Protein AF-0000000077397034 (afdb_homodimer)

Sequence (370 aa):
MWKNQYSPIRESGDSQESKETPSSSPPSETNDSSSGESTEKGKAMGYSAQQWTVFLVISVATLSAAFSICLFPPFYPKIAEDKGATASIYGFIIGTNCLTSFLITPFIGNHLNLIGVRFAFVSGMLISGVCCALSGFLEFFPPGASFIGVSIAIRVVHAIGNSACVVSTFTYSAVEFPDSVARIFMWKNQYSPIRESGDSQESKETPSSSPPSETNDSSSGESTEKGKAMGYSAQQWTVFLVISVATLSAAFSICLFPPFYPKIAEDKGATASIYGFIIGTNCLTSFLITPFIGNHLNLIGVRFAFVSGMLISGVCCALSGFLEFFPPGASFIGVSIAIRVVHAIGNSACVVSTFTYSAVEFPDSVARIF

Foldseek 3Di:
DDDDDDDDPDDDDDPPPPVPPPPPVPPPPPCCVVVVVVCVVVVPPPQDPVSVVLVVVLVVLVVLLVCLLPVQPPPPVVLLVVLPHDPVLVVVLNCLLVVLLVPQLVVCLVCVVVCDLVNLQVQLSVQSVVLSVVSVCLSVDHHDDVSSVVSSVSSNSNSNSSSSNNSSSVVSVCVVPVVVVVVVD/DDDDDDDDDDDDDDDPCPPPPPPCPPPPPPCCVVVVPVPPVVVPPPQDPVSVVLVVVLVVLVVLLVCLLPVQPPCPVVLLVVLPHDPVLVVVLNCLLVVLLVPQLVVCLVCVVVCDLVNLQVQLSVQSVVLSVVSVCLSVDHHDDVSSVVSSVSSNSNSNSSSSNNSSSVVSVCVVPVVVVVVVD

Structure (mmCIF, N/CA/C/O backbone):
data_AF-0000000077397034-model_v1
#
loop_
_entity.id
_entity.type
_entity.pdbx_description
1 polymer 'Major facilitator superfamily (MFS) profile domain-containing protein'
#
loop_
_atom_site.group_PDB
_atom_site.id
_atom_site.type_symbol
_atom_site.label_atom_id
_atom_site.label_alt_id
_atom_site.label_comp_id
_atom_site.label_asym_id
_atom_site.label_entity_id
_atom_site.label_seq_id
_atom_site.pdbx_PDB_ins_code
_atom_site.Cartn_x
_atom_site.Cartn_y
_atom_site.Cartn_z
_atom_site.occupancy
_atom_site.B_iso_or_equiv
_atom_site.auth_seq_id
_atom_site.auth_comp_id
_atom_site.auth_asym_id
_atom_site.auth_atom_id
_atom_site.pdbx_PDB_model_num
ATOM 1 N N . MET A 1 1 ? -96.5 50.969 -2.031 1 18.81 1 MET A N 1
ATOM 2 C CA . MET A 1 1 ? -95.5 51.688 -2.828 1 18.81 1 MET A CA 1
ATOM 3 C C . MET A 1 1 ? -94.438 52.281 -1.939 1 18.81 1 MET A C 1
ATOM 5 O O . MET A 1 1 ? -94.688 52.656 -0.789 1 18.81 1 MET A O 1
ATOM 9 N N . TRP A 1 2 ? -93 52.344 -2.406 1 21.42 2 TRP A N 1
ATOM 10 C CA . TRP A 1 2 ? -91.562 52.25 -2.162 1 21.42 2 TRP A CA 1
ATOM 11 C C . TRP A 1 2 ? -91 53.594 -1.714 1 21.42 2 TRP A C 1
ATOM 13 O O . TRP A 1 2 ? -89.812 53.812 -1.672 1 21.42 2 TRP A O 1
ATOM 23 N N . LYS A 1 3 ? -91.812 54.562 -1.667 1 17.72 3 LYS A N 1
ATOM 24 C CA . LYS A 1 3 ? -91.188 55.812 -2.061 1 17.72 3 LYS A CA 1
ATOM 25 C C . LYS A 1 3 ? -90.062 56.188 -1.08 1 17.72 3 LYS A C 1
ATOM 27 O O . LYS A 1 3 ? -90.125 55.781 0.084 1 17.72 3 LYS A O 1
ATOM 32 N N . ASN A 1 4 ? -89.25 57.188 -1.338 1 17.48 4 ASN A N 1
ATOM 33 C CA . ASN A 1 4 ? -88 57.812 -1.697 1 17.48 4 ASN A CA 1
ATOM 34 C C . ASN A 1 4 ? -87.375 58.594 -0.516 1 17.48 4 ASN A C 1
ATOM 36 O O . ASN A 1 4 ? -86.188 58.656 -0.363 1 17.48 4 ASN A O 1
ATOM 40 N N . GLN A 1 5 ? -88.125 59.5 0.189 1 17.19 5 GLN A N 1
ATOM 41 C CA . GLN A 1 5 ? -87.625 60.844 0.022 1 17.19 5 GLN A CA 1
ATOM 42 C C . GLN A 1 5 ? -86.438 61.094 0.951 1 17.19 5 GLN A C 1
ATOM 44 O O . GLN A 1 5 ? -86.25 60.375 1.927 1 17.19 5 GLN A O 1
ATOM 49 N N . TYR A 1 6 ? -86.125 62.375 1.316 1 20.16 6 TYR A N 1
ATOM 50 C CA . TYR A 1 6 ? -85.125 63.469 1.238 1 20.16 6 TYR A CA 1
ATOM 51 C C . TYR A 1 6 ? -84.25 63.531 2.496 1 20.16 6 TYR A C 1
ATOM 53 O O . TYR A 1 6 ? -84.625 62.969 3.531 1 20.16 6 TYR A O 1
ATOM 61 N N . SER A 1 7 ? -83.5 64.562 2.773 1 19.91 7 SER A N 1
ATOM 62 C CA . SER A 1 7 ? -82.125 65.062 2.643 1 19.91 7 SER A CA 1
ATOM 63 C C . SER A 1 7 ? -81.5 65.312 4.008 1 19.91 7 SER A C 1
ATOM 65 O O . SER A 1 7 ? -80.312 65 4.25 1 19.91 7 SER A O 1
ATOM 67 N N . PRO A 1 8 ? -82 66.438 4.855 1 22.56 8 PRO A N 1
ATOM 68 C CA . PRO A 1 8 ? -81.062 67.5 5.121 1 22.56 8 PRO A CA 1
ATOM 69 C C . PRO A 1 8 ? -80.25 67.312 6.383 1 22.56 8 PRO A C 1
ATOM 71 O O . PRO A 1 8 ? -80.812 67.125 7.465 1 22.56 8 PRO A O 1
ATOM 74 N N . ILE A 1 9 ? -79 66.812 6.215 1 23.84 9 ILE A N 1
ATOM 75 C CA . ILE A 1 9 ? -78 66.312 7.141 1 23.84 9 ILE A CA 1
ATOM 76 C C . ILE A 1 9 ? -77.562 67.438 8.062 1 23.84 9 ILE A C 1
ATOM 78 O O . ILE A 1 9 ? -76.875 68.375 7.617 1 23.84 9 ILE A O 1
ATOM 82 N N . ARG A 1 10 ? -78.438 67.75 8.891 1 19.77 10 ARG A N 1
ATOM 83 C CA . ARG A 1 10 ? -78.188 68.938 9.711 1 19.77 10 ARG A CA 1
ATOM 84 C C . ARG A 1 10 ? -76.812 68.938 10.336 1 19.77 10 ARG A C 1
ATOM 86 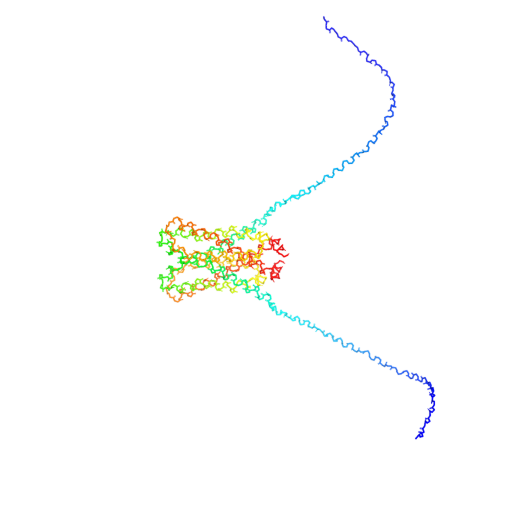O O . ARG A 1 10 ? -76.25 67.875 10.609 1 19.77 10 ARG A O 1
ATOM 93 N N . GLU A 1 11 ? -76.375 70 10.859 1 19.59 11 GLU A N 1
ATOM 94 C CA . GLU A 1 11 ? -75.375 71.062 10.984 1 19.59 11 GLU A CA 1
ATOM 95 C C . GLU A 1 11 ? -74.312 70.625 12.023 1 19.59 11 GLU A C 1
ATOM 97 O O . GLU A 1 11 ? -73.125 70.688 11.75 1 19.59 11 GLU A O 1
ATOM 102 N N . SER A 1 12 ? -74.562 70.75 13.352 1 20.97 12 SER A N 1
ATOM 103 C CA . SER A 1 12 ? -73.875 71.812 14.055 1 20.97 12 SER A CA 1
ATOM 104 C C . SER A 1 12 ? -72.5 71.312 14.609 1 20.97 12 SER A C 1
ATOM 106 O O . SER A 1 12 ? -72.375 70.062 14.773 1 20.97 12 SER A O 1
ATOM 108 N N . GLY A 1 13 ? -71.562 72.125 15.219 1 19.77 13 GLY A N 1
ATOM 109 C CA . GLY A 1 13 ? -70.188 72.625 15.258 1 19.77 13 GLY A CA 1
ATOM 110 C C . GLY A 1 13 ? -69.312 71.875 16.25 1 19.77 13 GLY A C 1
ATOM 111 O O . GLY A 1 13 ? -68.125 71.688 16.016 1 19.77 13 GLY A O 1
ATOM 112 N N . ASP A 1 14 ? -69.688 71.812 17.562 1 24.58 14 ASP A N 1
ATOM 113 C CA . ASP A 1 14 ? -68.812 72.312 18.594 1 24.58 14 ASP A CA 1
ATOM 114 C C . ASP A 1 14 ? -67.625 71.375 18.922 1 24.58 14 ASP A C 1
ATOM 116 O O . ASP A 1 14 ? -67.875 70.188 19.109 1 24.58 14 ASP A O 1
ATOM 120 N N . SER A 1 15 ? -66.375 71.688 18.594 1 23.91 15 SER A N 1
ATOM 121 C CA . SER A 1 15 ? -65.062 71.125 18.438 1 23.91 15 SER A CA 1
ATOM 122 C C . SER A 1 15 ? -64.438 70.688 19.797 1 23.91 15 SER A C 1
ATOM 124 O O . SER A 1 15 ? -63.688 71.438 20.391 1 23.91 15 SER A O 1
ATOM 126 N N . GLN A 1 16 ? -65.188 70.188 20.828 1 22.58 16 GLN A N 1
ATOM 127 C CA . GLN A 1 16 ? -64.562 70.125 22.141 1 22.58 16 GLN A CA 1
ATOM 128 C C . GLN A 1 16 ? -63.25 69.312 22.094 1 22.58 16 GLN A C 1
ATOM 130 O O . GLN A 1 16 ? -63.188 68.25 21.531 1 22.58 16 GLN A O 1
ATOM 135 N N . GLU A 1 17 ? -62.094 70 22.328 1 25.58 17 GLU A N 1
ATOM 136 C CA . GLU A 1 17 ? -60.656 69.75 22.281 1 25.58 17 GLU A CA 1
ATOM 137 C C . GLU A 1 17 ? -60.219 68.688 23.281 1 25.58 17 GLU A C 1
ATOM 139 O O . GLU A 1 17 ? -60.219 68.938 24.484 1 25.58 17 GLU A O 1
ATOM 144 N N . SER A 1 18 ? -61 67.562 23.469 1 23.39 18 SER A N 1
ATOM 145 C CA . SER A 1 18 ? -60.656 66.688 24.609 1 23.39 18 SER A CA 1
ATOM 146 C C . SER A 1 18 ? -59.188 66.312 24.578 1 23.39 18 SER A C 1
ATOM 148 O O . SER A 1 18 ? -58.688 65.75 23.578 1 23.39 18 SER A O 1
ATOM 150 N N . LYS A 1 19 ? -58.344 67 25.312 1 27.5 19 LYS A N 1
ATOM 151 C CA . LYS A 1 19 ? -56.875 66.875 25.5 1 27.5 19 LYS A CA 1
ATOM 152 C C . LYS A 1 19 ? -56.531 65.438 25.922 1 27.5 19 LYS A C 1
ATOM 154 O O . LYS A 1 19 ? -56.875 65 27 1 27.5 19 LYS A O 1
ATOM 159 N N . GLU A 1 20 ? -56.688 64.375 25.078 1 25.62 20 GLU A N 1
ATOM 160 C CA . GLU A 1 20 ? -56.406 63 25.406 1 25.62 20 GLU A CA 1
ATOM 161 C C . GLU A 1 20 ? -54.969 62.812 25.906 1 25.62 20 GLU A C 1
ATOM 163 O O . GLU A 1 20 ? -54 63.281 25.266 1 25.62 20 GLU A O 1
ATOM 168 N N . THR A 1 21 ? -54.812 62.906 27.156 1 30.31 21 THR A N 1
ATOM 169 C CA . THR A 1 21 ? -53.562 62.719 27.906 1 30.31 21 THR A CA 1
ATOM 170 C C . THR A 1 21 ? -52.844 61.469 27.422 1 30.31 21 THR A C 1
ATOM 172 O O . THR A 1 21 ? -53.406 60.375 27.406 1 30.31 21 THR A O 1
ATOM 175 N N . PRO A 1 22 ? -51.875 61.594 26.516 1 28.67 22 PRO A N 1
ATOM 176 C CA . PRO A 1 22 ? -51.281 60.438 25.844 1 28.67 22 PRO A CA 1
ATOM 177 C C . PRO A 1 22 ? -50.594 59.5 26.828 1 28.67 22 PRO A C 1
ATOM 179 O O . PRO A 1 22 ? -49.906 59.938 27.75 1 28.67 22 PRO A O 1
ATOM 182 N N . SER A 1 23 ? -51.344 58.562 27.438 1 29.48 23 SER A N 1
ATOM 183 C CA . SER A 1 23 ? -50.812 57.5 28.312 1 29.48 23 SER A CA 1
ATOM 184 C C . SER A 1 23 ? -49.562 56.875 27.734 1 29.48 23 SER A C 1
ATOM 186 O O . SER A 1 23 ? -49.594 56.281 26.656 1 29.48 23 SER A O 1
ATOM 188 N N . SER A 1 24 ? -48.438 57.562 27.797 1 29.08 24 SER A N 1
ATOM 189 C CA . SER A 1 24 ? -47.156 57.094 27.25 1 29.08 24 SER A CA 1
ATOM 190 C C . SER A 1 24 ? -46.844 55.688 27.766 1 29.08 24 SER A C 1
ATOM 192 O O . SER A 1 24 ? -46.562 55.5 28.953 1 29.08 24 SER A O 1
ATOM 194 N N . SER A 1 25 ? -47.719 54.688 27.531 1 32.53 25 SER A N 1
ATOM 195 C CA . SER A 1 25 ? -47.406 53.344 28 1 32.53 25 SER A CA 1
ATOM 196 C C . SER A 1 25 ? -45.969 52.969 27.672 1 32.53 25 SER A C 1
ATOM 198 O O . SER A 1 25 ? -45.5 53.219 26.547 1 32.53 25 SER A O 1
ATOM 200 N N . PRO A 1 26 ? -45.125 53 28.656 1 35.84 26 PRO A N 1
ATOM 201 C CA . PRO A 1 26 ? -43.719 52.719 28.375 1 35.84 26 PRO A CA 1
ATOM 202 C C . PRO A 1 26 ? -43.531 51.5 27.484 1 35.84 26 PRO A C 1
ATOM 204 O O . PRO A 1 26 ? -44.375 50.562 27.5 1 35.84 26 PRO A O 1
ATOM 207 N N . PRO A 1 27 ? -43.094 51.594 26.297 1 33.06 27 PRO A N 1
ATOM 208 C CA . PRO A 1 27 ? -42.906 50.438 25.438 1 33.06 27 PRO A CA 1
ATOM 209 C C . PRO A 1 27 ? -42.281 49.25 26.172 1 33.06 27 PRO A C 1
ATOM 211 O O . PRO A 1 27 ? -41.5 49.438 27.109 1 33.06 27 PRO A O 1
ATOM 214 N N . SER A 1 28 ? -43.125 48.344 26.656 1 34.03 28 SER A N 1
ATOM 215 C CA . SER A 1 28 ? -42.594 47.031 27.094 1 34.03 28 SER A CA 1
ATOM 216 C C . SER A 1 28 ? -41.375 46.625 26.25 1 34.03 28 SER A C 1
ATOM 218 O O . SER A 1 28 ? -41.469 46.531 25.031 1 34.03 28 SER A O 1
ATOM 220 N N . GLU A 1 29 ? -40.25 47.156 26.609 1 31.56 29 GLU A N 1
ATOM 221 C CA . GLU A 1 29 ? -39.031 46.594 26 1 31.56 29 GLU A CA 1
ATOM 222 C C . GLU A 1 29 ? -39.094 45.062 25.906 1 31.56 29 GLU A C 1
ATOM 224 O O . GLU A 1 29 ? -39.156 44.375 26.938 1 31.56 29 GLU A O 1
ATOM 229 N N . THR A 1 30 ? -40.156 44.562 25.188 1 32.41 30 THR A N 1
ATOM 230 C CA . THR A 1 30 ? -39.938 43.156 24.844 1 32.41 30 THR A CA 1
ATOM 231 C C . THR A 1 30 ? -38.469 42.875 24.609 1 32.41 30 THR A C 1
ATOM 233 O O . THR A 1 30 ? -37.844 43.469 23.719 1 32.41 30 THR A O 1
ATOM 236 N N . ASN A 1 31 ? -37.719 42.75 25.734 1 30.09 31 ASN A N 1
ATOM 237 C CA . ASN A 1 31 ? -36.438 42.094 25.641 1 30.09 31 ASN A CA 1
ATOM 238 C C . ASN A 1 31 ? -36.5 40.875 24.688 1 30.09 31 ASN A C 1
ATOM 240 O O . ASN A 1 31 ? -37.062 39.844 25.047 1 30.09 31 ASN A O 1
ATOM 244 N N . ASP A 1 32 ? -37.031 41.062 23.578 1 30.98 32 ASP A N 1
ATOM 245 C CA . ASP A 1 32 ? -36.75 40 22.609 1 30.98 32 ASP A CA 1
ATOM 246 C C . ASP A 1 32 ? -35.312 39.531 22.734 1 30.98 32 ASP A C 1
ATOM 248 O O . ASP A 1 32 ? -34.375 40.188 22.297 1 30.98 32 ASP A O 1
ATOM 252 N N . SER A 1 33 ? -34.906 39.188 23.984 1 31.36 33 SER A N 1
ATOM 253 C CA . SER A 1 33 ? -33.75 38.312 23.969 1 31.36 33 SER A CA 1
ATOM 254 C C . SER A 1 33 ? -33.844 37.281 22.844 1 31.36 33 SER A C 1
ATOM 256 O O . SER A 1 33 ? -34.531 36.25 22.984 1 31.36 33 SER A O 1
ATOM 258 N N . SER A 1 34 ? -34.344 37.688 21.766 1 31.34 34 SER A N 1
ATOM 259 C CA . SER A 1 34 ? -34 36.75 20.703 1 31.34 34 SER A CA 1
ATOM 260 C C . SER A 1 34 ? -32.656 36.094 20.953 1 31.34 34 SER A C 1
ATOM 262 O O . SER A 1 34 ? -31.609 36.75 20.938 1 31.34 34 SER A O 1
ATOM 264 N N . SER A 1 35 ? -32.594 35.406 22.078 1 32.06 35 SER A N 1
ATOM 265 C CA . SER A 1 35 ? -31.547 34.375 22.094 1 32.06 35 SER A CA 1
ATOM 266 C C . SER A 1 35 ? -31.188 33.938 20.688 1 32.06 35 SER A C 1
ATOM 268 O O . SER A 1 35 ? -32 33.312 20 1 32.06 35 SER A O 1
ATOM 270 N N . GLY A 1 36 ? -30.891 34.875 19.891 1 30.28 36 GLY A N 1
ATOM 271 C CA . GLY A 1 36 ? -30.203 34.406 18.703 1 30.28 36 GLY A CA 1
ATOM 272 C C . GLY A 1 36 ? -29.516 33.094 18.891 1 30.28 36 GLY A C 1
ATOM 273 O O . GLY A 1 36 ? -28.516 33 19.609 1 30.28 36 GLY A O 1
ATOM 274 N N . GLU A 1 37 ? -30.328 32.156 19.406 1 31.5 37 GLU A N 1
ATOM 275 C CA . GLU A 1 37 ? -29.766 30.828 19.203 1 31.5 37 GLU A CA 1
ATOM 276 C C . GLU A 1 37 ? -28.828 30.812 18 1 31.5 37 GLU A C 1
ATOM 278 O O . GLU A 1 37 ? -29.25 31.078 16.859 1 31.5 37 GLU A O 1
ATOM 283 N N . SER A 1 38 ? -27.844 31.609 18.125 1 31.83 38 SER A N 1
ATOM 284 C CA . SER A 1 38 ? -26.781 31.25 17.188 1 31.83 38 SER A CA 1
ATOM 285 C C . SER A 1 38 ? -26.922 29.797 16.734 1 31.83 38 SER A C 1
ATOM 287 O O . SER A 1 38 ? -26.75 28.875 17.531 1 31.83 38 SER A O 1
ATOM 289 N N . THR A 1 39 ? -28.172 29.562 16.266 1 31.42 39 THR A N 1
ATOM 290 C CA . THR A 1 39 ? -28.094 28.281 15.578 1 31.42 39 THR A CA 1
ATOM 291 C C . THR A 1 39 ? -26.656 27.953 15.18 1 31.42 39 THR A C 1
ATOM 293 O O . THR A 1 39 ? -26.047 28.672 14.375 1 31.42 39 THR A O 1
ATOM 296 N N . GLU A 1 40 ? -25.953 27.875 16.156 1 31.08 40 GLU A N 1
ATOM 297 C CA . GLU A 1 40 ? -24.781 27.141 15.703 1 31.08 40 GLU A CA 1
ATOM 298 C C . GLU A 1 40 ? -25.094 26.297 14.469 1 31.08 40 GLU A C 1
ATOM 300 O O . GLU A 1 40 ? -25.75 25.25 14.562 1 31.08 40 GLU A O 1
ATOM 305 N N . LYS A 1 41 ? -25.844 26.984 13.609 1 34.03 41 LYS A N 1
ATOM 306 C CA . LYS A 1 41 ? -25.844 26.234 12.352 1 34.03 41 LYS A CA 1
ATOM 307 C C . LYS A 1 41 ? -24.734 25.203 12.328 1 34.03 41 LYS A C 1
ATOM 309 O O . LYS A 1 41 ? -23.547 25.547 12.438 1 34.03 41 LYS A O 1
ATOM 314 N N . GLY A 1 42 ? -24.875 24.422 13.242 1 35.12 42 GLY A N 1
ATOM 315 C CA . GLY A 1 42 ? -24.016 23.25 13.031 1 35.12 42 GLY A CA 1
ATOM 316 C C . GLY A 1 42 ? -23.5 23.141 11.617 1 35.12 42 GLY A C 1
ATOM 317 O O . GLY A 1 42 ? -24.266 22.953 10.672 1 35.12 42 GLY A O 1
ATOM 318 N N . LYS A 1 43 ? -22.938 24.219 11.219 1 38.31 43 LYS A N 1
ATOM 319 C CA . LYS A 1 43 ? -22.203 24.281 9.953 1 38.31 43 LYS A CA 1
ATOM 320 C C . LYS A 1 43 ? -22.016 22.891 9.367 1 38.31 43 LYS A C 1
ATOM 322 O O . LYS A 1 43 ? -21.312 22.062 9.953 1 38.31 43 LYS A O 1
ATOM 327 N N . ALA A 1 44 ? -22.875 22.141 9.148 1 41.38 44 ALA A N 1
ATOM 328 C CA . ALA A 1 44 ? -22.828 20.984 8.258 1 41.38 44 ALA A CA 1
ATOM 329 C C . ALA A 1 44 ? -21.531 20.953 7.449 1 41.38 44 ALA A C 1
ATOM 331 O O . ALA A 1 44 ? -21.203 21.938 6.777 1 41.38 44 ALA A O 1
ATOM 332 N N . MET A 1 45 ? -20.422 20.703 8.055 1 43.53 45 MET A N 1
ATOM 333 C CA . MET A 1 45 ? -19.094 20.703 7.457 1 43.53 45 MET A CA 1
ATOM 334 C C . MET A 1 45 ? -19.188 20.5 5.949 1 43.53 45 MET A C 1
ATOM 336 O O . MET A 1 45 ? -19.266 19.359 5.473 1 43.53 45 MET A O 1
ATOM 340 N N . GLY A 1 46 ? -20.141 20.906 5.324 1 51.53 46 GLY A N 1
ATOM 341 C CA . GLY A 1 46 ? -20.172 20.859 3.871 1 51.53 46 GLY A CA 1
ATOM 342 C C . GLY A 1 46 ? -18.797 21.031 3.246 1 51.53 46 GLY A C 1
ATOM 343 O O . GLY A 1 46 ? -18.094 22.016 3.525 1 51.53 46 GLY A O 1
ATOM 344 N N . TYR A 1 47 ? -18.281 19.922 3.096 1 64.06 47 TYR A N 1
ATOM 345 C CA . TYR A 1 47 ? -16.984 20.016 2.408 1 64.06 47 TYR A CA 1
ATOM 346 C C . TYR A 1 47 ? -17.062 21 1.245 1 64.06 47 TYR A C 1
ATOM 348 O O . TYR A 1 47 ? -18.047 21.031 0.506 1 64.06 47 TYR A O 1
ATOM 356 N N . SER A 1 48 ? -16.328 22.203 1.396 1 74.69 48 SER A N 1
ATOM 357 C CA . SER A 1 48 ? -16.125 23.094 0.252 1 74.69 48 SER A CA 1
ATOM 358 C C . SER A 1 48 ? -15.773 22.297 -1.004 1 74.69 48 SER A C 1
ATOM 360 O O . SER A 1 48 ? -15.391 21.141 -0.923 1 74.69 48 SER A O 1
ATOM 362 N N . ALA A 1 49 ? -16.172 22.797 -2.098 1 77.12 49 ALA A N 1
ATOM 363 C CA . ALA A 1 49 ? -15.812 22.188 -3.377 1 77.12 49 ALA A CA 1
ATOM 364 C C . ALA A 1 49 ? -14.344 21.781 -3.395 1 77.12 49 ALA A C 1
ATOM 366 O O . ALA A 1 49 ? -13.992 20.734 -3.943 1 77.12 49 ALA A O 1
ATOM 367 N N . GLN A 1 50 ? -13.547 22.609 -2.771 1 76.12 50 GLN A N 1
ATOM 368 C CA . GLN A 1 50 ? -12.117 22.312 -2.691 1 76.12 50 GLN A CA 1
ATOM 369 C C . GLN A 1 50 ? -11.859 21.078 -1.844 1 76.12 50 GLN A C 1
ATOM 371 O O . GLN A 1 50 ? -11.023 20.234 -2.195 1 76.12 50 GLN A O 1
ATOM 376 N N . GLN A 1 51 ? -12.633 20.984 -0.788 1 76.94 51 GLN A N 1
ATOM 377 C CA . GLN A 1 51 ? -12.469 19.844 0.09 1 76.94 51 GLN A CA 1
ATOM 378 C C . GLN A 1 51 ? -12.914 18.547 -0.602 1 76.94 51 GLN A C 1
ATOM 380 O O . GLN A 1 51 ? -12.266 17.516 -0.47 1 76.94 51 GLN A O 1
ATOM 385 N N . TRP A 1 52 ? -13.945 18.703 -1.399 1 81.5 52 TRP A N 1
ATOM 386 C CA . TRP A 1 52 ? -14.422 17.547 -2.16 1 81.5 52 TRP A CA 1
ATOM 387 C C . TRP A 1 52 ? -13.406 17.141 -3.219 1 81.5 52 TRP A C 1
ATOM 389 O O . TRP A 1 52 ? -13.188 15.945 -3.451 1 81.5 52 TRP A O 1
ATOM 399 N N . THR A 1 53 ? -12.836 18.094 -3.822 1 81.06 53 THR A N 1
ATOM 400 C CA . THR A 1 53 ? -11.828 17.812 -4.836 1 81.06 53 THR A CA 1
ATOM 401 C C . THR A 1 53 ? -10.625 17.109 -4.215 1 81.06 53 THR A C 1
ATOM 403 O O . THR A 1 53 ? -10.109 16.141 -4.773 1 81.06 53 THR A O 1
ATOM 406 N N . VAL A 1 54 ? -10.227 17.547 -3.059 1 78.56 54 VAL A N 1
ATOM 407 C CA . VAL A 1 54 ? -9.086 16.922 -2.387 1 78.56 54 VAL A CA 1
ATOM 408 C C . VAL A 1 54 ? -9.438 15.5 -1.983 1 78.56 54 VAL A C 1
ATOM 410 O O . VAL A 1 54 ? -8.625 14.586 -2.162 1 78.56 54 VAL A O 1
ATOM 413 N N . PHE A 1 55 ? -10.617 15.367 -1.547 1 82.25 55 PHE A N 1
ATOM 414 C CA . PHE A 1 55 ? -11.094 14.039 -1.177 1 82.25 55 PHE A CA 1
ATOM 415 C C . PHE A 1 55 ? -11.039 13.094 -2.369 1 82.25 55 PHE A C 1
ATOM 417 O O . PHE A 1 55 ? -10.562 11.961 -2.246 1 82.25 55 PHE A O 1
ATOM 424 N N . LEU A 1 56 ? -11.469 13.547 -3.42 1 86.06 56 LEU A N 1
ATOM 425 C CA . LEU A 1 56 ? -11.484 12.734 -4.633 1 86.06 56 LEU A CA 1
ATOM 426 C C . LEU A 1 56 ? -10.07 12.43 -5.102 1 86.06 56 LEU A C 1
ATOM 428 O O . LEU A 1 56 ? -9.781 11.305 -5.52 1 86.06 56 LEU A O 1
ATOM 432 N N . VAL A 1 57 ? -9.242 13.383 -4.977 1 83.69 57 VAL A N 1
ATOM 433 C CA . VAL A 1 57 ? -7.867 13.211 -5.422 1 83.69 57 VAL A CA 1
ATOM 434 C C . VAL A 1 57 ? -7.16 12.18 -4.535 1 83.69 57 VAL A C 1
ATOM 436 O O . VAL A 1 57 ? -6.469 11.289 -5.035 1 83.69 57 VAL A O 1
ATOM 439 N N . ILE A 1 58 ? -7.418 12.258 -3.305 1 85.12 58 ILE A N 1
ATOM 440 C CA . ILE A 1 58 ? -6.805 11.32 -2.369 1 85.12 58 ILE A CA 1
ATOM 441 C C . ILE A 1 58 ? -7.336 9.914 -2.629 1 85.12 58 ILE A C 1
ATOM 443 O O . ILE A 1 58 ? -6.57 8.945 -2.635 1 85.12 58 ILE A O 1
ATOM 447 N N . SER A 1 59 ? -8.586 9.867 -2.824 1 89.06 59 SER A N 1
ATOM 448 C CA . SER A 1 59 ? -9.219 8.578 -3.076 1 89.06 59 SER A CA 1
ATOM 449 C C . SER A 1 59 ? -8.68 7.93 -4.344 1 89.06 59 SER A C 1
ATOM 451 O O . SER A 1 59 ? -8.281 6.762 -4.328 1 89.06 59 SER A O 1
ATOM 453 N N . VAL A 1 60 ? -8.578 8.688 -5.375 1 89 60 VAL A N 1
ATOM 454 C CA . VAL A 1 60 ? -8.109 8.172 -6.656 1 89 60 VAL A CA 1
ATOM 455 C C . VAL A 1 60 ? -6.629 7.809 -6.559 1 89 60 VAL A C 1
ATOM 457 O O . VAL A 1 60 ? -6.195 6.793 -7.105 1 89 60 VAL A O 1
ATOM 460 N N . ALA A 1 61 ? -5.887 8.656 -5.875 1 88.44 61 ALA A N 1
ATOM 461 C CA . ALA A 1 61 ? -4.461 8.391 -5.703 1 88.44 61 ALA A CA 1
ATOM 462 C C . ALA A 1 61 ? -4.234 7.094 -4.934 1 88.44 61 ALA A C 1
ATOM 464 O O . ALA A 1 61 ? -3.395 6.277 -5.316 1 88.44 61 ALA A O 1
ATOM 465 N N . THR A 1 62 ? -5.012 6.906 -3.928 1 86.38 62 THR A N 1
ATOM 466 C CA . THR A 1 62 ? -4.852 5.707 -3.111 1 86.38 62 THR A CA 1
ATOM 467 C C . THR A 1 62 ? -5.332 4.469 -3.867 1 86.38 62 THR A C 1
ATOM 469 O O . THR A 1 62 ? -4.746 3.393 -3.738 1 86.38 62 THR A O 1
ATOM 472 N N . LEU A 1 63 ? -6.371 4.641 -4.613 1 88.44 63 LEU A N 1
ATOM 473 C CA . LEU A 1 63 ? -6.844 3.543 -5.445 1 88.44 63 LEU A CA 1
ATOM 474 C C . LEU A 1 63 ? -5.797 3.154 -6.484 1 88.44 63 LEU A C 1
ATOM 476 O O . LEU A 1 63 ? -5.512 1.97 -6.672 1 88.44 63 LEU A O 1
ATOM 480 N N . SER A 1 64 ? -5.289 4.168 -7.137 1 87.81 64 SER A N 1
ATOM 481 C CA . SER A 1 64 ? -4.262 3.918 -8.141 1 87.81 64 SER A CA 1
ATOM 482 C C . SER A 1 64 ? -3.047 3.223 -7.531 1 87.81 64 SER A C 1
ATOM 484 O O . SER A 1 64 ? -2.512 2.275 -8.109 1 87.81 64 SER A O 1
ATOM 486 N N . ALA A 1 65 ? -2.658 3.701 -6.402 1 86.81 65 ALA A N 1
ATOM 487 C CA . ALA A 1 65 ? -1.526 3.098 -5.703 1 86.81 65 ALA A CA 1
ATOM 488 C C . ALA A 1 65 ? -1.83 1.654 -5.312 1 86.81 65 ALA A C 1
ATOM 490 O O . ALA A 1 65 ? -0.994 0.766 -5.496 1 86.81 65 ALA A O 1
ATOM 491 N N . ALA A 1 66 ? -3.014 1.429 -4.781 1 85.44 66 ALA A N 1
ATOM 492 C CA . ALA A 1 66 ? -3.432 0.089 -4.379 1 85.44 66 ALA A CA 1
ATOM 493 C C . ALA A 1 66 ? -3.467 -0.859 -5.574 1 85.44 66 ALA A C 1
ATOM 495 O O . ALA A 1 66 ? -3.018 -2.004 -5.48 1 85.44 66 ALA A O 1
ATOM 496 N N . PHE A 1 67 ? -3.895 -0.381 -6.664 1 85.38 67 PHE A N 1
ATOM 497 C CA . PHE A 1 67 ? -3.953 -1.185 -7.879 1 85.38 67 PHE A CA 1
ATOM 498 C C . PHE A 1 67 ? -2.553 -1.547 -8.359 1 85.38 67 PHE A C 1
ATOM 500 O O . PHE A 1 67 ? -2.303 -2.688 -8.75 1 85.38 67 PHE A O 1
ATOM 507 N N . SER A 1 68 ? -1.737 -0.584 -8.344 1 86.75 68 SER A N 1
ATOM 508 C CA . SER A 1 68 ? -0.38 -0.812 -8.828 1 86.75 68 SER A CA 1
ATOM 509 C C . SER A 1 68 ? 0.34 -1.859 -7.984 1 86.75 68 SER A C 1
ATOM 511 O O . SER A 1 68 ? 1.124 -2.654 -8.508 1 86.75 68 SER A O 1
ATOM 513 N N . ILE A 1 69 ? 0.005 -1.908 -6.734 1 84.69 69 ILE A N 1
ATOM 514 C CA . ILE A 1 69 ? 0.651 -2.854 -5.832 1 84.69 69 ILE A CA 1
ATOM 515 C C . ILE A 1 69 ? 0.011 -4.23 -5.98 1 84.69 69 ILE A C 1
ATOM 517 O O . ILE A 1 69 ? 0.693 -5.254 -5.887 1 84.69 69 ILE A O 1
ATOM 521 N N . CYS A 1 70 ? -1.259 -4.293 -6.238 1 82.88 70 CYS A N 1
ATOM 522 C CA . CYS A 1 70 ? -1.999 -5.551 -6.215 1 82.88 70 CYS A CA 1
ATOM 523 C C . CYS A 1 70 ? -1.923 -6.254 -7.566 1 82.88 70 CYS A C 1
ATOM 525 O O . CYS A 1 70 ? -2.205 -7.445 -7.668 1 82.88 70 CYS A O 1
ATOM 527 N N . LEU A 1 71 ? -1.54 -5.613 -8.531 1 82.75 71 LEU A N 1
ATOM 528 C CA . LEU A 1 71 ? -1.561 -6.195 -9.867 1 82.75 71 LEU A CA 1
ATOM 529 C C . LEU A 1 71 ? -0.377 -7.137 -10.07 1 82.75 71 LEU A C 1
ATOM 531 O O . LEU A 1 71 ? -0.492 -8.141 -10.773 1 82.75 71 LEU A O 1
ATOM 535 N N . PHE A 1 72 ? 0.687 -6.953 -9.438 1 89.06 72 PHE A N 1
ATOM 536 C CA . PHE A 1 72 ? 1.93 -7.668 -9.703 1 89.06 72 PHE A CA 1
ATOM 537 C C . PHE A 1 72 ? 1.934 -9.023 -9 1 89.06 72 PHE A C 1
ATOM 539 O O . PHE A 1 72 ? 2.139 -10.055 -9.633 1 89.06 72 PHE A O 1
ATOM 546 N N . PRO A 1 73 ? 1.62 -9.18 -7.836 1 90 73 PRO A N 1
ATOM 547 C CA . PRO A 1 73 ? 1.84 -10.414 -7.07 1 90 73 PRO A CA 1
ATOM 548 C C . PRO A 1 73 ? 0.916 -11.547 -7.5 1 90 73 PRO A C 1
ATOM 550 O O . PRO A 1 73 ? 1.312 -12.719 -7.469 1 90 73 PRO A O 1
ATOM 553 N N . PRO A 1 74 ? -0.25 -11.383 -7.961 1 86.62 74 PRO A N 1
ATOM 554 C CA . PRO A 1 74 ? -1.12 -12.508 -8.312 1 86.62 74 PRO A CA 1
ATOM 555 C C . PRO A 1 74 ? -0.687 -13.211 -9.602 1 86.62 74 PRO A C 1
ATOM 557 O O . PRO A 1 74 ? -0.938 -14.406 -9.773 1 86.62 74 PRO A O 1
ATOM 560 N N . PHE A 1 75 ? -0.041 -12.586 -10.469 1 86.31 75 PHE A N 1
ATOM 561 C CA . PHE A 1 75 ? 0.247 -13.141 -11.781 1 86.31 75 PHE A CA 1
ATOM 562 C C . PHE A 1 75 ? 1.727 -13.484 -11.914 1 86.31 75 PHE A C 1
ATOM 564 O O . PHE A 1 75 ? 2.109 -14.305 -12.758 1 86.31 75 PHE A O 1
ATOM 571 N N . TYR A 1 76 ? 2.467 -12.953 -11.094 1 93.56 76 TYR A N 1
ATOM 572 C CA . TYR A 1 76 ? 3.914 -13.047 -11.234 1 93.56 76 TYR A CA 1
ATOM 573 C C . TYR A 1 76 ? 4.402 -14.453 -10.914 1 93.56 76 TYR A C 1
ATOM 575 O O . TYR A 1 76 ? 5.266 -14.992 -11.609 1 93.56 76 TYR A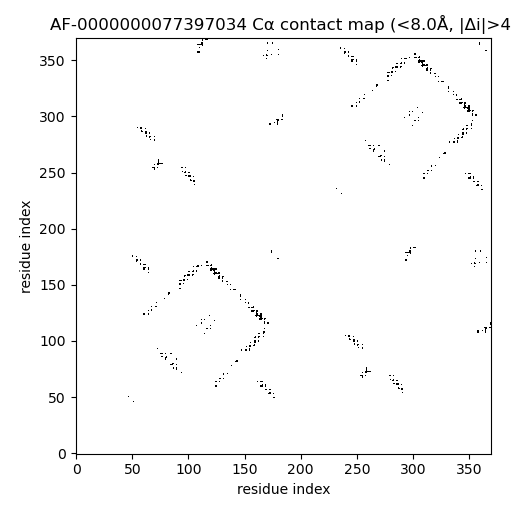 O 1
ATOM 583 N N . PRO A 1 77 ? 3.881 -15.117 -9.898 1 92 77 PRO A N 1
ATOM 584 C CA . PRO A 1 77 ? 4.41 -16.438 -9.555 1 92 77 PRO A CA 1
ATOM 585 C C . PRO A 1 77 ? 4.2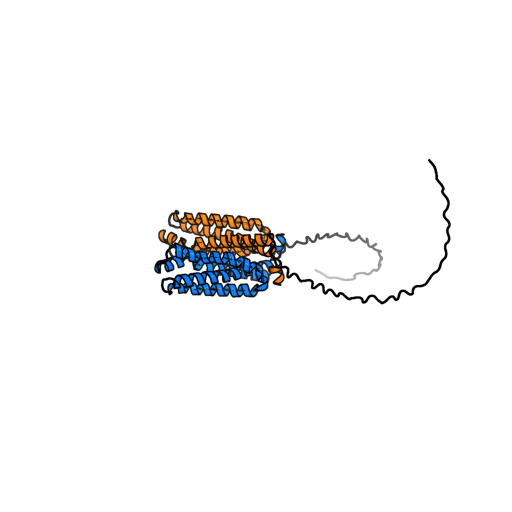62 -17.453 -10.688 1 92 77 PRO A C 1
ATOM 587 O O . PRO A 1 77 ? 5.191 -18.219 -10.961 1 92 77 PRO A O 1
ATOM 590 N N . LYS A 1 78 ? 3.152 -17.453 -11.336 1 90.25 78 LYS A N 1
ATOM 591 C CA . LYS A 1 78 ? 2.963 -18.359 -12.469 1 90.25 78 LYS A CA 1
ATOM 592 C C . LYS A 1 78 ? 3.967 -18.062 -13.578 1 90.25 78 LYS A C 1
ATOM 594 O O . LYS A 1 78 ? 4.559 -18.984 -14.148 1 90.25 78 LYS A O 1
ATOM 599 N N . ILE A 1 79 ? 4.18 -16.812 -13.906 1 93.5 79 ILE A N 1
ATOM 600 C CA . ILE A 1 79 ? 5.121 -16.391 -14.938 1 93.5 79 ILE A CA 1
ATOM 601 C C . ILE A 1 79 ? 6.539 -16.797 -14.531 1 93.5 79 ILE A C 1
ATOM 603 O O . ILE A 1 79 ? 7.297 -17.328 -15.352 1 93.5 79 ILE A O 1
ATOM 607 N N . ALA A 1 80 ? 6.852 -16.578 -13.305 1 95.12 80 ALA A N 1
ATOM 608 C CA . ALA A 1 80 ? 8.18 -16.906 -12.789 1 95.12 80 ALA A CA 1
ATOM 609 C C . ALA A 1 80 ? 8.422 -18.406 -12.797 1 95.12 80 ALA A C 1
ATOM 611 O O . ALA A 1 80 ? 9.5 -18.859 -13.164 1 95.12 80 ALA A O 1
ATOM 612 N N . GLU A 1 81 ? 7.383 -19.172 -12.398 1 93.5 81 GLU A N 1
ATOM 613 C CA . GLU A 1 81 ? 7.504 -20.625 -12.383 1 93.5 81 GLU A CA 1
ATOM 614 C C . GLU A 1 81 ? 7.668 -21.172 -13.789 1 93.5 81 GLU A C 1
ATOM 616 O O . GLU A 1 81 ? 8.453 -22.109 -14.016 1 93.5 81 GLU A O 1
ATOM 621 N N . ASP A 1 82 ? 6.938 -20.625 -14.688 1 93.88 82 ASP A N 1
ATOM 622 C CA . ASP A 1 82 ? 7.035 -21.031 -16.094 1 93.88 82 ASP A CA 1
ATOM 623 C C . ASP A 1 82 ? 8.438 -20.781 -16.641 1 93.88 82 ASP A C 1
ATOM 625 O O . ASP A 1 82 ? 8.859 -21.438 -17.594 1 93.88 82 ASP A O 1
ATOM 629 N N . LYS A 1 83 ? 9.18 -19.906 -16.062 1 95.38 83 LYS A N 1
ATOM 630 C CA . LYS A 1 83 ? 10.523 -19.562 -16.516 1 95.38 83 LYS A CA 1
ATOM 631 C C . LYS A 1 83 ? 11.578 -20.25 -15.656 1 95.38 83 LYS A C 1
ATOM 633 O O . LYS A 1 83 ? 12.773 -19.938 -15.773 1 95.38 83 LYS A O 1
ATOM 638 N N . GLY A 1 84 ? 11.156 -21.016 -14.727 1 93.81 84 GLY A N 1
ATOM 639 C CA . GLY A 1 84 ? 12.055 -21.875 -13.977 1 93.81 84 GLY A CA 1
ATOM 640 C C . GLY A 1 84 ? 12.422 -21.312 -12.609 1 93.81 84 GLY A C 1
ATOM 641 O O . GLY A 1 84 ? 13.312 -21.828 -11.945 1 93.81 84 GLY A O 1
ATOM 642 N N . ALA A 1 85 ? 11.773 -20.266 -12.227 1 94.75 85 ALA A N 1
ATOM 643 C CA . ALA A 1 85 ? 12.086 -19.672 -10.922 1 94.75 85 ALA A CA 1
ATOM 644 C C . ALA A 1 85 ? 11.398 -20.438 -9.797 1 94.75 85 ALA A C 1
ATOM 646 O O . ALA A 1 85 ? 10.266 -20.906 -9.953 1 94.75 85 ALA A O 1
ATOM 647 N N . THR A 1 86 ? 12.141 -20.547 -8.719 1 93.81 86 THR A N 1
ATOM 648 C CA . THR A 1 86 ? 11.594 -21.219 -7.543 1 93.81 86 THR A CA 1
ATOM 649 C C . THR A 1 86 ? 10.758 -20.25 -6.707 1 93.81 86 THR A C 1
ATOM 651 O O . THR A 1 86 ? 10.797 -19.031 -6.926 1 93.81 86 THR A O 1
ATOM 654 N N . ALA A 1 87 ? 9.992 -20.797 -5.734 1 91.94 87 ALA A N 1
ATOM 655 C CA . ALA A 1 87 ? 9.141 -20.016 -4.84 1 91.94 87 ALA A CA 1
ATOM 656 C C . ALA A 1 87 ? 9.969 -19.031 -4.023 1 91.94 87 ALA A C 1
ATOM 658 O O . ALA A 1 87 ? 9.531 -17.906 -3.76 1 91.94 87 ALA A O 1
ATOM 659 N N . SER A 1 88 ? 11.109 -19.422 -3.654 1 93.81 88 SER A N 1
ATOM 660 C CA . SER A 1 88 ? 11.992 -18.562 -2.885 1 93.81 88 SER A CA 1
ATOM 661 C C . SER A 1 88 ? 12.43 -17.344 -3.705 1 93.81 88 SER A C 1
ATOM 663 O O . SER A 1 88 ? 12.508 -16.234 -3.188 1 93.81 88 SER A O 1
ATOM 665 N N . ILE A 1 89 ? 12.656 -17.562 -4.949 1 94.44 89 ILE A N 1
ATOM 666 C CA . ILE A 1 89 ? 13.141 -16.516 -5.824 1 94.44 89 ILE A CA 1
ATOM 667 C C . ILE A 1 89 ? 12.031 -15.484 -6.066 1 94.44 89 ILE A C 1
ATOM 669 O O . ILE A 1 89 ? 12.25 -14.281 -5.906 1 94.44 89 ILE A O 1
ATOM 673 N N . TYR A 1 90 ? 10.805 -15.961 -6.477 1 93.31 90 TYR A N 1
ATOM 674 C CA . TYR A 1 90 ? 9.781 -14.953 -6.766 1 93.31 90 TYR A CA 1
ATOM 675 C C . TYR A 1 90 ? 9.234 -14.352 -5.477 1 93.31 90 TYR A C 1
ATOM 677 O O . TYR A 1 90 ? 8.742 -13.219 -5.477 1 93.31 90 TYR A O 1
ATOM 685 N N . GLY A 1 91 ? 9.352 -15.102 -4.305 1 90.44 91 GLY A N 1
ATOM 686 C CA . GLY A 1 91 ? 9.078 -14.484 -3.02 1 90.44 91 GLY A CA 1
ATOM 687 C C . GLY A 1 91 ? 10.008 -13.336 -2.697 1 90.44 91 GLY A C 1
ATOM 688 O O . GLY A 1 91 ? 9.57 -12.297 -2.201 1 90.44 91 GLY A O 1
ATOM 689 N N . PHE A 1 92 ? 11.227 -13.531 -2.951 1 93.56 92 PHE A N 1
ATOM 690 C CA . PHE A 1 92 ? 12.227 -12.492 -2.729 1 93.56 92 PHE A CA 1
ATOM 691 C C . PHE A 1 92 ? 11.961 -11.289 -3.623 1 93.56 92 PHE A C 1
ATOM 693 O O . PHE A 1 92 ? 12.047 -10.141 -3.174 1 93.56 92 PHE A O 1
ATOM 700 N N . ILE A 1 93 ? 11.664 -11.5 -4.84 1 94.5 93 ILE A N 1
ATOM 701 C CA . ILE A 1 93 ? 11.406 -10.422 -5.789 1 94.5 93 ILE A CA 1
ATOM 702 C C . ILE A 1 93 ? 10.211 -9.602 -5.324 1 94.5 93 ILE A C 1
ATOM 704 O O . ILE A 1 93 ? 10.266 -8.367 -5.293 1 94.5 93 ILE A O 1
ATOM 708 N N . ILE A 1 94 ? 9.156 -10.281 -4.926 1 91.81 94 ILE A N 1
ATOM 709 C CA . ILE A 1 94 ? 7.965 -9.602 -4.426 1 91.81 94 ILE A CA 1
ATOM 710 C C . ILE A 1 94 ? 8.305 -8.828 -3.154 1 91.81 94 ILE A C 1
ATOM 712 O O . ILE A 1 94 ? 7.875 -7.688 -2.979 1 91.81 94 ILE A O 1
ATOM 716 N N . GLY A 1 95 ? 9.18 -9.375 -2.34 1 92.38 95 GLY A N 1
ATOM 717 C CA . GLY A 1 95 ? 9.586 -8.766 -1.087 1 92.38 95 GLY A CA 1
ATOM 718 C C . GLY A 1 95 ? 10.469 -7.539 -1.28 1 92.38 95 GLY A C 1
ATOM 719 O O . GLY A 1 95 ? 10.531 -6.672 -0.409 1 92.38 95 GLY A O 1
ATOM 720 N N . THR A 1 96 ? 11.156 -7.477 -2.391 1 94 96 THR A N 1
ATOM 721 C CA . THR A 1 96 ? 12.039 -6.348 -2.65 1 94 96 THR A CA 1
ATOM 722 C C . THR A 1 96 ? 11.258 -5.035 -2.645 1 94 96 THR A C 1
ATOM 724 O O . THR A 1 96 ? 11.773 -4 -2.221 1 94 96 THR A O 1
ATOM 727 N N . ASN A 1 97 ? 10.047 -5.102 -3.078 1 91.94 97 ASN A N 1
ATOM 728 C CA . ASN A 1 97 ? 9.203 -3.91 -3.033 1 91.94 97 ASN A CA 1
ATOM 729 C C . ASN A 1 97 ? 9 -3.422 -1.603 1 91.94 97 ASN A C 1
ATOM 731 O O . ASN A 1 97 ? 9.094 -2.223 -1.332 1 91.94 97 ASN A O 1
ATOM 735 N N . CYS A 1 98 ? 8.773 -4.359 -0.722 1 90.5 98 CYS A N 1
ATOM 736 C CA . CYS A 1 98 ? 8.562 -4.035 0.685 1 90.5 98 CYS A CA 1
ATOM 737 C C . CYS A 1 98 ? 9.836 -3.471 1.308 1 90.5 98 CYS A C 1
ATOM 739 O O . CYS A 1 98 ? 9.781 -2.48 2.039 1 90.5 98 CYS A O 1
ATOM 741 N N . LEU A 1 99 ? 10.922 -4.047 0.985 1 91.94 99 LEU A N 1
ATOM 742 C CA . LEU A 1 99 ? 12.203 -3.609 1.534 1 91.94 99 LEU A CA 1
ATOM 743 C C . LEU A 1 99 ? 12.547 -2.205 1.056 1 91.94 99 LEU A C 1
ATOM 745 O O . LEU A 1 99 ? 12.984 -1.364 1.847 1 91.94 99 LEU A O 1
ATOM 749 N N . THR A 1 100 ? 12.383 -2.002 -0.185 1 94.75 100 THR A N 1
ATOM 750 C CA . THR A 1 100 ? 12.656 -0.685 -0.75 1 94.75 100 THR A CA 1
ATOM 751 C C . THR A 1 100 ? 11.742 0.368 -0.131 1 94.75 100 THR A C 1
ATOM 753 O O . THR A 1 100 ? 12.195 1.452 0.242 1 94.75 100 THR A O 1
ATOM 756 N N . SER A 1 101 ? 10.492 0.038 -0.012 1 90.56 101 SER A N 1
ATOM 757 C CA . SER A 1 101 ? 9.531 0.973 0.576 1 90.56 101 SER A CA 1
ATOM 758 C C . SER A 1 101 ? 9.914 1.323 2.01 1 90.56 101 SER A C 1
ATOM 760 O O . SER A 1 101 ? 9.742 2.463 2.443 1 90.56 101 SER A O 1
ATOM 762 N N . PHE A 1 102 ? 10.352 0.364 2.725 1 89.19 102 PHE A N 1
ATOM 763 C CA . PHE A 1 102 ? 10.789 0.535 4.105 1 89.19 102 PHE A CA 1
ATOM 764 C C . PHE A 1 102 ? 11.891 1.59 4.199 1 89.19 102 PHE A C 1
ATOM 766 O O . PHE A 1 102 ? 11.859 2.447 5.086 1 89.19 102 PHE A O 1
ATOM 773 N N . LEU A 1 103 ? 12.719 1.609 3.318 1 91.19 103 LEU A N 1
ATOM 774 C CA . LEU A 1 103 ? 13.859 2.516 3.352 1 91.19 103 LEU A CA 1
ATOM 775 C C . LEU A 1 103 ? 13.5 3.867 2.742 1 91.19 103 LEU A C 1
ATOM 777 O O . LEU A 1 103 ? 13.852 4.914 3.287 1 91.19 103 LEU A O 1
ATOM 781 N N . ILE A 1 104 ? 12.766 3.838 1.725 1 93.56 104 ILE A N 1
ATOM 782 C CA . ILE A 1 104 ? 12.594 5.02 0.886 1 93.56 104 ILE A CA 1
ATOM 783 C C . ILE A 1 104 ? 11.492 5.906 1.459 1 93.56 104 ILE A C 1
ATOM 785 O O . ILE A 1 104 ? 11.539 7.129 1.318 1 93.56 104 ILE A O 1
ATOM 789 N N . THR A 1 105 ? 10.508 5.363 2.082 1 90.56 105 THR A N 1
ATOM 790 C CA . THR A 1 105 ? 9.336 6.117 2.514 1 90.56 105 THR A CA 1
ATOM 791 C C . THR A 1 105 ? 9.719 7.184 3.535 1 90.56 105 THR A C 1
ATOM 793 O O . THR A 1 105 ? 9.383 8.359 3.377 1 90.56 105 THR A O 1
ATOM 796 N N . PRO A 1 106 ? 10.414 6.82 4.582 1 84.94 106 PRO A N 1
ATOM 797 C CA . PRO A 1 106 ? 10.797 7.875 5.523 1 84.94 106 PRO A CA 1
ATOM 798 C C . PRO A 1 106 ? 11.734 8.914 4.902 1 84.94 106 PRO A C 1
ATOM 800 O O . PRO A 1 106 ? 11.695 10.086 5.281 1 84.94 106 PRO A O 1
ATOM 803 N N . PHE A 1 107 ? 12.539 8.445 4.039 1 88.06 107 PHE A N 1
ATOM 804 C CA . PHE A 1 107 ? 13.445 9.367 3.367 1 88.06 107 PHE A CA 1
ATOM 805 C C . PHE A 1 107 ? 12.664 10.398 2.562 1 88.06 107 PHE A C 1
ATOM 807 O O . PHE A 1 107 ? 12.961 11.594 2.627 1 88.06 107 PHE A O 1
ATOM 814 N N . ILE A 1 108 ? 11.688 9.945 1.849 1 88.81 108 ILE A N 1
ATOM 815 C CA . ILE A 1 108 ? 10.867 10.852 1.052 1 88.81 108 ILE A CA 1
ATOM 816 C C . ILE A 1 108 ? 10.008 11.711 1.973 1 88.81 108 ILE A C 1
ATOM 818 O O . ILE A 1 108 ? 9.859 12.914 1.747 1 88.81 108 ILE A O 1
ATOM 822 N N . GLY A 1 109 ? 9.469 11.109 2.951 1 81.62 109 GLY A N 1
ATOM 823 C CA . GLY A 1 109 ? 8.648 11.836 3.904 1 81.62 109 GLY A CA 1
ATOM 824 C C . GLY A 1 109 ? 9.391 12.984 4.566 1 81.62 109 GLY A C 1
ATOM 825 O O . GLY A 1 109 ? 8.82 14.062 4.762 1 81.62 109 GLY A O 1
ATOM 826 N N . ASN A 1 110 ? 10.617 12.75 4.887 1 82.38 110 ASN A N 1
ATOM 827 C CA . ASN A 1 110 ? 11.406 13.758 5.59 1 82.38 110 ASN A CA 1
ATOM 828 C C . ASN A 1 110 ? 11.938 14.82 4.633 1 82.38 110 ASN A C 1
ATOM 830 O O . ASN A 1 110 ? 12.25 15.938 5.051 1 82.38 110 ASN A O 1
ATOM 834 N N . HIS A 1 111 ? 12.055 14.5 3.418 1 85.38 111 HIS A N 1
ATOM 835 C CA . HIS A 1 111 ? 12.617 15.438 2.463 1 85.38 111 HIS A CA 1
ATOM 836 C C . HIS A 1 111 ? 11.57 15.906 1.456 1 85.38 111 HIS A C 1
ATOM 838 O O . HIS A 1 111 ? 11.914 16.344 0.354 1 85.38 111 HIS A O 1
ATOM 844 N N . LEU A 1 112 ? 10.406 15.75 1.801 1 84.06 112 LEU A N 1
ATOM 845 C CA . LEU A 1 112 ? 9.336 16.094 0.874 1 84.06 112 LEU A CA 1
ATOM 846 C C . LEU A 1 112 ? 9.344 17.594 0.567 1 84.06 112 LEU A C 1
ATOM 848 O O . LEU A 1 112 ? 8.945 18 -0.523 1 84.06 112 LEU A O 1
ATOM 852 N N . ASN A 1 113 ? 9.82 18.422 1.477 1 80.38 113 ASN A N 1
ATOM 853 C CA . ASN A 1 113 ? 9.914 19.859 1.254 1 80.38 113 ASN A CA 1
ATOM 854 C C . ASN A 1 113 ? 10.938 20.188 0.174 1 80.38 113 ASN A C 1
ATOM 856 O O . ASN A 1 113 ? 10.781 21.172 -0.55 1 80.38 113 ASN A O 1
ATOM 860 N N . LEU A 1 114 ? 11.961 19.406 0.176 1 83.56 114 LEU A N 1
ATOM 861 C CA . LEU A 1 114 ? 13 19.625 -0.824 1 83.56 114 LEU A CA 1
ATOM 862 C C . LEU A 1 114 ? 12.57 19.078 -2.184 1 83.56 114 LEU A C 1
ATOM 864 O O . LEU A 1 114 ? 12.844 19.703 -3.217 1 83.56 114 LEU A O 1
ATOM 868 N N . ILE A 1 115 ? 11.844 18.016 -2.166 1 89.25 115 ILE A N 1
ATOM 869 C CA . ILE A 1 115 ? 11.406 17.359 -3.396 1 89.25 115 ILE A CA 1
ATOM 870 C C . ILE A 1 115 ? 10.234 18.141 -3.996 1 89.25 115 ILE A C 1
ATOM 872 O O . ILE A 1 115 ? 10.148 18.297 -5.215 1 89.25 115 ILE A O 1
ATOM 876 N N . GLY A 1 116 ? 9.516 18.703 -3.289 1 87.75 116 GLY A N 1
ATOM 877 C CA . GLY A 1 116 ? 8.266 19.312 -3.719 1 87.75 116 GLY A CA 1
ATOM 878 C C . GLY A 1 116 ? 7.102 18.344 -3.742 1 87.75 116 GLY A C 1
ATOM 879 O O . GLY A 1 116 ? 7.188 17.281 -4.367 1 87.75 116 GLY A O 1
ATOM 880 N N . VAL A 1 117 ? 6.09 18.719 -3.131 1 86.62 117 VAL A N 1
ATOM 881 C CA . VAL A 1 117 ? 4.934 17.844 -2.975 1 86.62 117 VAL A CA 1
ATOM 882 C C . VAL A 1 117 ? 4.301 17.578 -4.336 1 86.62 117 VAL A C 1
ATOM 884 O O . VAL A 1 117 ? 3.945 16.438 -4.652 1 86.62 117 VAL A O 1
ATOM 887 N N . ARG A 1 118 ? 4.238 18.609 -5.137 1 89.81 118 ARG A N 1
ATOM 888 C CA . ARG A 1 118 ? 3.627 18.469 -6.453 1 89.81 118 ARG A CA 1
ATOM 889 C C . ARG A 1 118 ? 4.461 17.547 -7.348 1 89.81 118 ARG A C 1
ATOM 891 O O . ARG A 1 118 ? 3.922 16.672 -8.023 1 89.81 118 ARG A O 1
ATOM 898 N N . PHE A 1 119 ? 5.695 17.75 -7.324 1 94.56 119 PHE A N 1
ATOM 899 C CA . PHE A 1 119 ? 6.598 16.922 -8.125 1 94.56 119 PHE A CA 1
ATOM 900 C C . PHE A 1 119 ? 6.566 15.477 -7.668 1 94.56 119 PHE A C 1
ATOM 902 O O . PHE A 1 119 ? 6.5 14.555 -8.492 1 94.56 119 PHE A O 1
ATOM 909 N N . ALA A 1 120 ? 6.613 15.281 -6.359 1 93.75 120 ALA A N 1
ATOM 910 C CA . ALA A 1 120 ? 6.582 13.922 -5.809 1 93.75 120 ALA A CA 1
ATOM 911 C C . ALA A 1 120 ? 5.297 13.203 -6.203 1 93.75 120 ALA A C 1
ATOM 913 O O . ALA A 1 120 ? 5.324 12.023 -6.574 1 93.75 120 ALA A O 1
ATOM 914 N N . PHE A 1 121 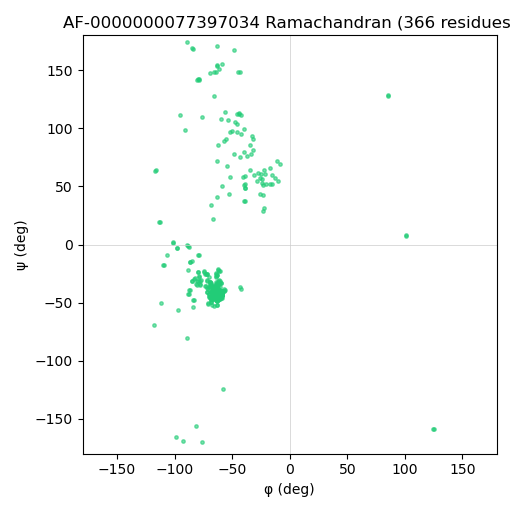? 4.254 13.914 -6.172 1 93.31 121 PHE A N 1
ATOM 915 C CA . PHE A 1 121 ? 2.955 13.328 -6.5 1 93.31 121 PHE A CA 1
ATOM 916 C C . PHE A 1 121 ? 2.896 12.938 -7.973 1 93.31 121 PHE A C 1
ATOM 918 O O . PHE A 1 121 ? 2.613 11.781 -8.297 1 93.31 121 PHE A O 1
ATOM 925 N N . VAL A 1 122 ? 3.195 13.797 -8.867 1 94.88 122 VAL A N 1
ATOM 926 C CA . VAL A 1 122 ? 3.072 13.586 -10.305 1 94.88 122 VAL A CA 1
ATOM 927 C C . VAL A 1 122 ? 4.105 12.555 -10.766 1 94.88 122 VAL A C 1
ATOM 929 O O . VAL A 1 122 ? 3.773 11.617 -11.5 1 94.88 122 VAL A O 1
ATOM 932 N N . SER A 1 123 ? 5.285 12.734 -10.297 1 96.75 123 SER A N 1
ATOM 933 C CA . SER A 1 123 ? 6.332 11.797 -10.695 1 96.75 123 SER A CA 1
ATOM 934 C C . SER A 1 123 ? 6.059 10.406 -10.141 1 96.75 123 SER A C 1
ATOM 936 O O . SER A 1 123 ? 6.273 9.406 -10.828 1 96.75 123 SER A O 1
ATOM 938 N N . GLY A 1 124 ? 5.609 10.383 -8.844 1 96.06 124 GLY A N 1
ATOM 939 C CA . GLY A 1 124 ? 5.281 9.094 -8.25 1 96.06 124 GLY A CA 1
ATOM 940 C C . GLY A 1 124 ? 4.203 8.344 -9.008 1 96.06 124 GLY A C 1
ATOM 941 O O . GLY A 1 124 ? 4.336 7.148 -9.266 1 96.06 124 GLY A O 1
ATOM 942 N N . MET A 1 125 ? 3.227 8.992 -9.406 1 93.94 125 MET A N 1
ATOM 943 C CA . MET A 1 125 ? 2.127 8.398 -10.164 1 93.94 125 MET A CA 1
ATOM 944 C C . MET A 1 125 ? 2.607 7.895 -11.523 1 93.94 125 MET A C 1
ATOM 946 O O . MET A 1 125 ? 2.256 6.789 -11.938 1 93.94 125 MET A O 1
ATOM 950 N N . LEU A 1 126 ? 3.348 8.688 -12.172 1 96.25 126 LEU A N 1
ATOM 951 C CA . LEU A 1 126 ? 3.855 8.328 -13.492 1 96.25 126 LEU A CA 1
ATOM 952 C C . LEU A 1 126 ? 4.789 7.121 -13.406 1 96.25 126 LEU A C 1
ATOM 954 O O . LEU A 1 126 ? 4.66 6.176 -14.18 1 96.25 126 LEU A O 1
ATOM 958 N N . ILE A 1 127 ? 5.684 7.207 -12.484 1 97 127 ILE A N 1
ATOM 959 C CA . ILE A 1 127 ? 6.648 6.129 -12.312 1 97 127 ILE A CA 1
ATOM 960 C C . ILE A 1 127 ? 5.914 4.832 -11.969 1 97 127 ILE A C 1
ATOM 962 O O . ILE A 1 127 ? 6.207 3.777 -12.531 1 97 127 ILE A O 1
ATOM 966 N N . SER A 1 128 ? 5.02 4.953 -11.047 1 94.31 128 SER A N 1
ATOM 967 C CA . SER A 1 128 ? 4.254 3.771 -10.664 1 94.31 128 SER A CA 1
ATOM 968 C C . SER A 1 128 ? 3.492 3.193 -11.852 1 94.31 128 SER A C 1
ATOM 970 O O . SER A 1 128 ? 3.471 1.978 -12.047 1 94.31 128 SER A O 1
ATOM 972 N N . GLY A 1 129 ? 2.885 4.008 -12.617 1 93.75 129 GLY A N 1
ATOM 973 C CA . GLY A 1 129 ? 2.152 3.559 -13.789 1 93.75 129 GLY A CA 1
ATOM 974 C C . GLY A 1 129 ? 3.039 2.898 -14.828 1 93.75 129 GLY A C 1
ATOM 975 O O . GLY A 1 129 ? 2.695 1.841 -15.359 1 93.75 129 GLY A O 1
ATOM 976 N N . VAL A 1 130 ? 4.102 3.486 -15.148 1 96 130 VAL A N 1
ATOM 977 C CA . VAL A 1 130 ? 5.039 2.963 -16.141 1 96 130 VAL A CA 1
ATOM 978 C C . VAL A 1 130 ? 5.578 1.611 -15.672 1 96 130 VAL A C 1
ATOM 980 O O . VAL A 1 130 ? 5.684 0.672 -16.469 1 96 130 VAL A O 1
ATOM 983 N N . CYS A 1 131 ? 5.941 1.55 -14.398 1 95.88 131 CYS A N 1
ATOM 984 C CA . CYS A 1 131 ? 6.438 0.287 -13.859 1 95.88 131 CYS A CA 1
ATOM 985 C C . CYS A 1 131 ? 5.371 -0.8 -13.953 1 95.88 131 CYS A C 1
ATOM 987 O O . CYS A 1 131 ? 5.684 -1.956 -14.25 1 95.88 131 CYS A O 1
ATOM 989 N N . CYS A 1 132 ? 4.148 -0.447 -13.703 1 92.38 132 CYS A N 1
ATOM 990 C CA . CYS A 1 132 ? 3.049 -1.398 -13.844 1 92.38 132 CYS A CA 1
ATOM 991 C C . CYS A 1 132 ? 2.945 -1.902 -15.281 1 92.38 132 CYS A C 1
ATOM 993 O O . CYS A 1 132 ? 2.801 -3.104 -15.508 1 92.38 132 CYS A O 1
ATOM 995 N N . ALA A 1 133 ? 3.064 -1.036 -16.203 1 93.25 133 ALA A N 1
ATOM 996 C CA . ALA A 1 133 ? 3.014 -1.41 -17.609 1 93.25 133 ALA A CA 1
ATOM 997 C C . ALA A 1 133 ? 4.184 -2.314 -17.984 1 93.25 133 ALA A C 1
ATOM 999 O O . ALA A 1 133 ? 4.004 -3.326 -18.672 1 93.25 133 ALA A O 1
ATOM 1000 N N . LEU A 1 134 ? 5.336 -1.974 -17.531 1 94.56 134 LEU A N 1
ATOM 1001 C CA . LEU A 1 134 ? 6.531 -2.756 -17.828 1 94.56 134 LEU A CA 1
ATOM 1002 C C . LEU A 1 134 ? 6.426 -4.156 -17.219 1 94.56 134 LEU A C 1
ATOM 1004 O O . LEU A 1 134 ? 6.949 -5.117 -17.797 1 94.56 134 LEU A O 1
ATOM 1008 N N . SER A 1 135 ? 5.812 -4.25 -16.062 1 93.38 135 SER A N 1
ATOM 1009 C CA . SER A 1 135 ? 5.641 -5.547 -15.422 1 93.38 135 SER A CA 1
ATOM 1010 C C . SER A 1 135 ? 4.805 -6.488 -16.281 1 93.38 135 SER A C 1
ATOM 1012 O O . SER A 1 135 ? 4.992 -7.703 -16.25 1 93.38 135 SER A O 1
ATOM 1014 N N . GLY A 1 136 ? 3.861 -5.984 -17 1 90.31 136 GLY A N 1
ATOM 1015 C CA . GLY A 1 136 ? 3.064 -6.801 -17.906 1 90.31 136 GLY A CA 1
ATOM 1016 C C . GLY A 1 136 ? 3.881 -7.43 -19.016 1 90.31 136 GLY A C 1
ATOM 1017 O O . GLY A 1 136 ? 3.52 -8.484 -19.547 1 90.31 136 GLY A O 1
ATOM 1018 N N . PHE A 1 137 ? 4.965 -6.801 -19.359 1 92.94 137 PHE A N 1
ATOM 1019 C CA . PHE A 1 137 ? 5.793 -7.289 -20.469 1 92.94 137 PHE A CA 1
ATOM 1020 C C . PHE A 1 137 ? 6.828 -8.289 -19.953 1 92.94 137 PHE A C 1
ATOM 1022 O O . PHE A 1 137 ? 7.594 -8.844 -20.75 1 92.94 137 PHE A O 1
ATOM 1029 N N . LEU A 1 138 ? 6.832 -8.531 -18.734 1 93.81 138 LEU A N 1
ATOM 1030 C CA . LEU A 1 138 ? 7.809 -9.445 -18.156 1 93.81 138 LEU A CA 1
ATOM 1031 C C . LEU A 1 138 ? 7.613 -10.859 -18.688 1 93.81 138 LEU A C 1
ATOM 1033 O O . LEU A 1 138 ? 8.562 -11.641 -18.75 1 93.81 138 LEU A O 1
ATOM 1037 N N . GLU A 1 139 ? 6.383 -11.164 -19.125 1 92 139 GLU A N 1
ATOM 1038 C CA . GLU A 1 139 ? 6.074 -12.484 -19.672 1 92 139 GLU A CA 1
ATOM 1039 C C . GLU A 1 139 ? 6.887 -12.773 -20.922 1 92 139 GLU A C 1
ATOM 1041 O O . GLU A 1 139 ? 7.168 -13.93 -21.234 1 92 139 GLU A O 1
ATOM 1046 N N . PHE A 1 140 ? 7.352 -11.719 -21.547 1 92.94 140 PHE A N 1
ATOM 1047 C CA . PHE A 1 140 ? 8.039 -11.883 -22.828 1 92.94 140 PHE A CA 1
ATOM 1048 C C . PHE A 1 140 ? 9.547 -11.898 -22.625 1 92.94 140 PHE A C 1
ATOM 1050 O O . PHE A 1 140 ? 10.297 -12.109 -23.578 1 92.94 140 PHE A O 1
ATOM 1057 N N . PHE A 1 141 ? 10.039 -11.727 -21.516 1 92.31 141 PHE A N 1
ATOM 1058 C CA . PHE A 1 141 ? 11.477 -11.758 -21.234 1 92.31 141 PHE A CA 1
ATOM 1059 C C . PHE A 1 141 ? 11.984 -13.188 -21.156 1 92.31 141 PHE A C 1
ATOM 1061 O O . PHE A 1 141 ? 11.25 -14.086 -20.734 1 92.31 141 PHE A O 1
ATOM 1068 N N . PRO A 1 142 ? 13.141 -13.438 -21.625 1 91.44 142 PRO A N 1
ATOM 1069 C CA . PRO A 1 142 ? 13.727 -14.773 -21.516 1 91.44 142 PRO A CA 1
ATOM 1070 C C . PRO A 1 142 ? 14.008 -15.172 -20.062 1 91.44 142 PRO A C 1
ATOM 1072 O O . PRO A 1 142 ? 14.211 -14.305 -19.219 1 91.44 142 PRO A O 1
ATOM 1075 N N . PRO A 1 143 ? 13.883 -16.5 -19.875 1 91.69 143 PRO A N 1
ATOM 1076 C CA . PRO A 1 143 ? 14.195 -16.984 -18.531 1 91.69 143 PRO A CA 1
ATOM 1077 C C . PRO A 1 143 ? 15.656 -16.75 -18.141 1 91.69 143 PRO A C 1
ATOM 1079 O O . PRO A 1 143 ? 16.5 -16.547 -19 1 91.69 143 PRO A O 1
ATOM 1082 N N . GLY A 1 144 ? 15.875 -16.641 -16.766 1 90.5 144 GLY A N 1
ATOM 1083 C CA . GLY A 1 144 ? 17.25 -16.531 -16.312 1 90.5 144 GLY A CA 1
ATOM 1084 C C . GLY A 1 144 ? 17.5 -15.312 -15.43 1 90.5 144 GLY A C 1
ATOM 1085 O O . GLY A 1 144 ? 16.562 -14.773 -14.836 1 90.5 144 GLY A O 1
ATOM 1086 N N . ALA A 1 145 ? 18.781 -14.922 -15.359 1 91.69 145 ALA A N 1
ATOM 1087 C CA . ALA A 1 145 ? 19.234 -13.859 -14.461 1 91.69 145 ALA A CA 1
ATOM 1088 C C . ALA A 1 145 ? 18.719 -12.5 -14.914 1 91.69 145 ALA A C 1
ATOM 1090 O O . ALA A 1 145 ? 18.422 -11.625 -14.086 1 91.69 145 ALA A O 1
ATOM 1091 N N . SER A 1 146 ? 18.641 -12.406 -16.25 1 92.81 146 SER A N 1
ATOM 1092 C CA . SER A 1 146 ? 18.156 -11.133 -16.766 1 92.81 146 SER A CA 1
ATOM 1093 C C . SER A 1 146 ? 16.703 -10.898 -16.375 1 92.81 146 SER A C 1
ATOM 1095 O O . SER A 1 146 ? 16.328 -9.773 -16.047 1 92.81 146 SER A O 1
ATOM 1097 N N . PHE A 1 147 ? 15.883 -11.961 -16.406 1 96 147 PHE A N 1
ATOM 1098 C CA . PHE A 1 147 ? 14.484 -11.883 -15.992 1 96 147 PHE A CA 1
ATOM 1099 C C . PHE A 1 147 ? 14.375 -11.477 -14.531 1 96 147 PHE A C 1
ATOM 1101 O O . PHE A 1 147 ? 13.617 -10.562 -14.188 1 96 147 PHE A O 1
ATOM 1108 N N . ILE A 1 148 ? 15.242 -12.039 -13.719 1 95.75 148 ILE A N 1
ATOM 1109 C CA . ILE A 1 148 ? 15.234 -11.781 -12.281 1 95.75 148 ILE A CA 1
ATOM 1110 C C . ILE A 1 148 ? 15.695 -10.352 -12.016 1 95.75 148 ILE A C 1
ATOM 1112 O O . ILE A 1 148 ? 15.07 -9.617 -11.242 1 95.75 148 ILE A O 1
ATOM 1116 N N . GLY A 1 149 ? 16.719 -9.961 -12.672 1 96.5 149 GLY A N 1
ATOM 1117 C CA . GLY A 1 149 ? 17.266 -8.625 -12.492 1 96.5 149 GLY A CA 1
ATOM 1118 C C . GLY A 1 149 ? 16.297 -7.527 -12.883 1 96.5 149 GLY A C 1
ATOM 1119 O O . GLY A 1 149 ? 16.141 -6.539 -12.156 1 96.5 149 GLY A O 1
ATOM 1120 N N . VAL A 1 150 ? 15.727 -7.711 -14.008 1 96.81 150 VAL A N 1
ATOM 1121 C CA . VAL A 1 150 ? 14.781 -6.711 -14.492 1 96.81 150 VAL A CA 1
ATOM 1122 C C . VAL A 1 150 ? 13.562 -6.668 -13.578 1 96.81 150 VAL A C 1
ATOM 1124 O O . VAL A 1 150 ? 13.023 -5.594 -13.305 1 96.81 150 VAL A O 1
ATOM 1127 N N . SER A 1 151 ? 13.133 -7.844 -13.164 1 96.88 151 SER A N 1
ATOM 1128 C CA . SER A 1 151 ? 12.008 -7.898 -12.242 1 96.88 151 SER A CA 1
ATOM 1129 C C . SER A 1 151 ? 12.305 -7.133 -10.953 1 96.88 151 SER A C 1
ATOM 1131 O O . SER A 1 151 ? 11.477 -6.344 -10.492 1 96.88 151 SER A O 1
ATOM 1133 N N . ILE A 1 152 ? 13.453 -7.289 -10.43 1 97.06 152 ILE A N 1
ATOM 1134 C CA . ILE A 1 152 ? 13.859 -6.605 -9.211 1 97.06 152 ILE A CA 1
ATOM 1135 C C . ILE A 1 152 ? 13.938 -5.102 -9.461 1 97.06 152 ILE A C 1
ATOM 1137 O O . ILE A 1 152 ? 13.445 -4.309 -8.648 1 97.06 152 ILE A O 1
ATOM 1141 N N . ALA A 1 153 ? 14.5 -4.773 -10.539 1 97.56 153 ALA A N 1
ATOM 1142 C CA . ALA A 1 153 ?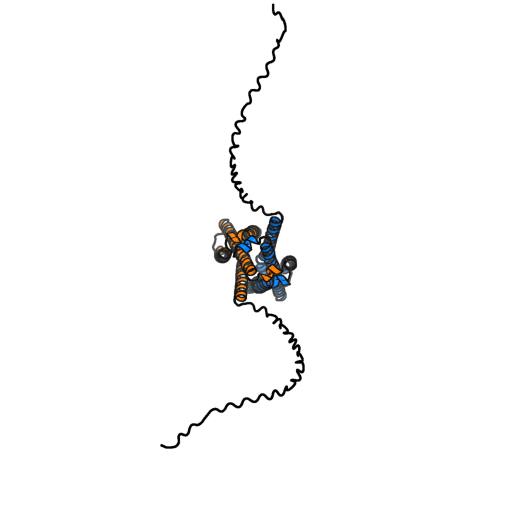 14.633 -3.355 -10.875 1 97.56 153 ALA A CA 1
ATOM 1143 C C . ALA A 1 153 ? 13.266 -2.684 -10.961 1 97.56 153 ALA A C 1
ATOM 1145 O O . ALA A 1 153 ? 13.07 -1.583 -10.438 1 97.56 153 ALA A O 1
ATOM 1146 N N . ILE A 1 154 ? 12.344 -3.303 -11.594 1 96.75 154 ILE A N 1
ATOM 1147 C CA . ILE A 1 154 ? 10.992 -2.766 -11.734 1 96.75 154 ILE A CA 1
ATOM 1148 C C . ILE A 1 154 ? 10.352 -2.605 -10.359 1 96.75 154 ILE A C 1
ATOM 1150 O O . ILE A 1 154 ? 9.734 -1.576 -10.07 1 96.75 154 ILE A O 1
ATOM 1154 N N . ARG A 1 155 ? 10.531 -3.578 -9.477 1 95.38 155 ARG A N 1
ATOM 1155 C CA . ARG A 1 155 ? 9.945 -3.539 -8.141 1 95.38 155 ARG A CA 1
ATOM 1156 C C . ARG A 1 155 ? 10.555 -2.412 -7.312 1 95.38 155 ARG A C 1
ATOM 1158 O O . ARG A 1 155 ? 9.844 -1.731 -6.566 1 95.38 155 ARG A O 1
ATOM 1165 N N . VAL A 1 156 ? 11.82 -2.211 -7.477 1 97.12 156 VAL A N 1
ATOM 1166 C CA . VAL A 1 156 ? 12.516 -1.169 -6.727 1 97.12 156 VAL A CA 1
ATOM 1167 C C . VAL A 1 156 ? 12.047 0.206 -7.195 1 97.12 156 VAL A C 1
ATOM 1169 O O . VAL A 1 156 ? 11.672 1.053 -6.379 1 97.12 156 VAL A O 1
ATOM 1172 N N . VAL A 1 157 ? 12.039 0.404 -8.438 1 97.69 157 VAL A N 1
ATOM 1173 C CA . VAL A 1 157 ? 11.633 1.69 -8.992 1 97.69 157 VAL A CA 1
ATOM 1174 C C . VAL A 1 157 ? 10.164 1.941 -8.688 1 97.69 157 VAL A C 1
ATOM 1176 O O . VAL A 1 157 ? 9.773 3.061 -8.352 1 97.69 157 VAL A O 1
ATOM 1179 N N . HIS A 1 158 ? 9.367 0.916 -8.805 1 96.31 158 HIS A N 1
ATOM 1180 C CA . HIS A 1 158 ? 7.949 1.025 -8.477 1 96.31 158 HIS A CA 1
ATOM 1181 C C . HIS A 1 158 ? 7.754 1.457 -7.023 1 96.31 158 HIS A C 1
ATOM 1183 O O . HIS A 1 158 ? 6.93 2.326 -6.738 1 96.31 158 HIS A O 1
ATOM 1189 N N . ALA A 1 159 ? 8.516 0.881 -6.141 1 95.19 159 ALA A N 1
ATOM 1190 C CA . ALA A 1 159 ? 8.406 1.217 -4.723 1 95.19 159 ALA A CA 1
ATOM 1191 C C . ALA A 1 159 ? 8.758 2.682 -4.477 1 95.19 159 ALA A C 1
ATOM 1193 O O . ALA A 1 159 ? 8.102 3.359 -3.682 1 95.19 159 ALA A O 1
ATOM 1194 N N . ILE A 1 160 ? 9.75 3.137 -5.133 1 95.94 160 ILE A N 1
ATOM 1195 C CA . ILE A 1 160 ? 10.164 4.531 -5.004 1 95.94 160 ILE A CA 1
ATOM 1196 C C . ILE A 1 160 ? 9.047 5.449 -5.492 1 95.94 160 ILE A C 1
ATOM 1198 O O . ILE A 1 160 ? 8.664 6.391 -4.793 1 95.94 160 ILE A O 1
ATOM 1202 N N . GLY A 1 161 ? 8.547 5.133 -6.625 1 96 161 GLY A N 1
ATOM 1203 C CA . GLY A 1 161 ? 7.453 5.926 -7.172 1 96 161 GLY A CA 1
ATOM 1204 C C . GLY A 1 161 ? 6.199 5.883 -6.32 1 96 161 GLY A C 1
ATOM 1205 O O . GLY A 1 161 ? 5.59 6.918 -6.051 1 96 161 GLY A O 1
ATOM 1206 N N . ASN A 1 162 ? 5.844 4.75 -5.887 1 92.94 162 ASN A N 1
ATOM 1207 C CA . ASN A 1 162 ? 4.645 4.582 -5.07 1 92.94 162 ASN A CA 1
ATOM 1208 C C . ASN A 1 162 ? 4.77 5.309 -3.734 1 92.94 162 ASN A C 1
ATOM 1210 O O . ASN A 1 162 ? 3.805 5.91 -3.26 1 92.94 162 ASN A O 1
ATOM 1214 N N . SER A 1 163 ? 5.91 5.184 -3.148 1 92.25 163 SER A N 1
ATOM 1215 C CA . SER A 1 163 ? 6.137 5.887 -1.891 1 92.25 163 SER A CA 1
ATOM 1216 C C . SER A 1 163 ? 5.996 7.395 -2.068 1 92.25 163 SER A C 1
ATOM 1218 O O . SER A 1 163 ? 5.375 8.07 -1.242 1 92.25 163 SER A O 1
ATOM 1220 N N . ALA A 1 164 ? 6.613 7.895 -3.115 1 93.25 164 ALA A N 1
ATOM 1221 C CA . ALA A 1 164 ? 6.5 9.32 -3.393 1 93.25 164 ALA A CA 1
ATOM 1222 C C . ALA A 1 164 ? 5.043 9.734 -3.58 1 93.25 164 ALA A C 1
ATOM 1224 O O . ALA A 1 164 ? 4.613 10.773 -3.07 1 93.25 164 ALA A O 1
ATOM 1225 N N . CYS A 1 165 ? 4.309 8.953 -4.23 1 92.38 165 CYS A N 1
ATOM 1226 C CA . CYS A 1 165 ? 2.902 9.234 -4.492 1 92.38 165 CYS A CA 1
ATOM 1227 C C . CYS A 1 165 ? 2.09 9.211 -3.203 1 92.38 165 CYS A C 1
ATOM 1229 O O . CYS A 1 165 ? 1.334 10.141 -2.924 1 92.38 165 CYS A O 1
ATOM 1231 N N . VAL A 1 166 ? 2.291 8.25 -2.443 1 88.62 166 VAL A N 1
ATOM 1232 C CA . VAL A 1 166 ? 1.501 8.047 -1.232 1 88.62 166 VAL A CA 1
ATOM 1233 C C . VAL A 1 166 ? 1.83 9.141 -0.217 1 88.62 166 VAL A C 1
ATOM 1235 O O . VAL A 1 166 ? 0.929 9.758 0.353 1 88.62 166 VAL A O 1
ATOM 1238 N N . VAL A 1 167 ? 3.105 9.367 -0.022 1 87.44 167 VAL A N 1
ATOM 1239 C CA . VAL A 1 167 ? 3.535 10.367 0.951 1 87.44 167 VAL A CA 1
ATOM 1240 C C . VAL A 1 167 ? 3.012 11.742 0.545 1 87.44 167 VAL A C 1
ATOM 1242 O O . VAL A 1 167 ? 2.496 12.492 1.382 1 87.44 167 VAL A O 1
ATOM 1245 N N . SER A 1 168 ? 3.119 12.078 -0.656 1 88.69 168 SER A N 1
ATOM 1246 C CA . SER A 1 168 ? 2.643 13.367 -1.14 1 88.69 168 SER A CA 1
ATOM 1247 C C . SER A 1 168 ? 1.124 13.469 -1.033 1 88.69 168 SER A C 1
ATOM 1249 O O . SER A 1 168 ? 0.588 14.547 -0.752 1 88.69 168 SER A O 1
ATOM 1251 N N . THR A 1 169 ? 0.397 12.422 -1.286 1 87.56 169 THR A N 1
ATOM 1252 C CA . THR A 1 169 ? -1.058 12.383 -1.178 1 87.56 169 THR A CA 1
ATOM 1253 C C . THR A 1 169 ? -1.502 12.719 0.244 1 87.56 169 THR A C 1
ATOM 1255 O O . THR A 1 169 ? -2.395 13.547 0.443 1 87.56 169 THR A O 1
ATOM 1258 N N . PHE A 1 170 ? -0.835 12.25 1.201 1 82.25 170 PHE A N 1
ATOM 1259 C CA . PHE A 1 170 ? -1.226 12.469 2.588 1 82.25 170 PHE A CA 1
ATOM 1260 C C . PHE A 1 170 ? -0.783 13.852 3.061 1 82.25 170 PHE A C 1
ATOM 1262 O O . PHE A 1 170 ? -1.44 14.461 3.902 1 82.25 170 PHE A O 1
ATOM 1269 N N . THR A 1 171 ? 0.317 14.211 2.467 1 80 171 THR A N 1
ATOM 1270 C CA . THR A 1 171 ? 0.725 15.578 2.758 1 80 171 THR A CA 1
ATOM 1271 C C . THR A 1 171 ? -0.307 16.578 2.234 1 80 171 THR A C 1
ATOM 1273 O O . THR A 1 171 ? -0.666 17.531 2.93 1 80 171 THR A O 1
ATOM 1276 N N . TYR A 1 172 ? -0.819 16.328 1.011 1 80.25 172 TYR A N 1
ATOM 1277 C CA . TYR A 1 172 ? -1.888 17.156 0.457 1 80.25 172 TYR A CA 1
ATOM 1278 C C . TYR A 1 172 ? -3.123 17.125 1.347 1 80.25 172 TYR A C 1
ATOM 1280 O O . TYR A 1 172 ? -3.762 18.141 1.579 1 80.25 172 TYR A O 1
ATOM 1288 N N . SER A 1 173 ? -3.451 16.031 1.836 1 77.62 173 SER A N 1
ATOM 1289 C CA . SER A 1 173 ? -4.629 15.859 2.678 1 77.62 173 SER A CA 1
ATOM 1290 C C . SER A 1 173 ? -4.469 16.594 4.008 1 77.62 173 SER A C 1
ATOM 1292 O O . SER A 1 173 ? -5.43 17.172 4.523 1 77.62 173 SER A O 1
ATOM 1294 N N . ALA A 1 174 ? -3.314 16.578 4.52 1 72.81 174 ALA A N 1
ATOM 1295 C CA . ALA A 1 174 ? -3.035 17.219 5.801 1 72.81 174 ALA A CA 1
ATOM 1296 C C . ALA A 1 174 ? -3.113 18.734 5.691 1 72.81 174 ALA A C 1
ATOM 1298 O O . ALA A 1 174 ? -3.531 19.422 6.633 1 72.81 174 ALA A O 1
ATOM 1299 N N . VAL A 1 175 ? -2.695 19.234 4.613 1 70.25 175 VAL A N 1
ATOM 1300 C CA . VAL A 1 175 ? -2.697 20.672 4.406 1 70.25 175 VAL A CA 1
ATOM 1301 C C . VAL A 1 175 ? -4.125 21.156 4.176 1 70.25 175 VAL A C 1
ATOM 1303 O O . VAL A 1 175 ? -4.5 22.25 4.629 1 70.25 175 VAL A O 1
ATOM 1306 N N . GLU A 1 176 ? -4.836 20.312 3.518 1 71.38 176 GLU A N 1
ATOM 1307 C CA . GLU A 1 176 ? -6.191 20.734 3.18 1 71.38 176 GLU A CA 1
ATOM 1308 C C . GLU A 1 176 ? -7.145 20.5 4.348 1 71.38 176 GLU A C 1
ATOM 1310 O O . GLU A 1 176 ? -8.148 21.203 4.48 1 71.38 176 GLU A O 1
ATOM 1315 N N . PHE A 1 177 ? -6.836 19.562 5.07 1 69.44 177 PHE A N 1
ATOM 1316 C CA . PHE A 1 177 ? -7.648 19.312 6.254 1 69.44 177 PHE A CA 1
ATOM 1317 C C . PHE A 1 177 ? -6.836 19.5 7.527 1 69.44 177 PHE A C 1
ATOM 1319 O O . PHE A 1 177 ? -6.652 18.562 8.305 1 69.44 177 PHE A O 1
ATOM 1326 N N . PRO A 1 178 ? -6.402 20.781 7.695 1 61.16 178 PRO A N 1
ATOM 1327 C CA . PRO A 1 178 ? -5.504 21.062 8.82 1 61.16 178 PRO A CA 1
ATOM 1328 C C . PRO A 1 178 ? -6.156 20.797 10.172 1 61.16 178 PRO A C 1
ATOM 1330 O O . PRO A 1 178 ? -5.469 20.453 11.141 1 61.16 178 PRO A O 1
ATOM 1333 N N . ASP A 1 179 ? -7.387 21.031 10.188 1 61.19 179 ASP A N 1
ATOM 1334 C CA . ASP A 1 179 ? -8.078 20.859 11.461 1 61.19 179 ASP A CA 1
ATOM 1335 C C . ASP A 1 179 ? -7.969 19.406 11.953 1 61.19 179 ASP A C 1
ATOM 1337 O O . ASP A 1 179 ? -7.922 19.156 13.156 1 61.19 179 ASP A O 1
ATOM 1341 N N . SER A 1 180 ? -7.91 18.594 11.016 1 56.91 180 SER A N 1
ATOM 1342 C CA . SER A 1 180 ? -7.789 17.188 11.398 1 56.91 180 SER A CA 1
ATOM 1343 C C . SER A 1 180 ? -6.426 16.906 12.023 1 56.91 180 SER A C 1
ATOM 1345 O O . SER A 1 180 ? -6.312 16.062 12.906 1 56.91 180 SER A O 1
ATOM 1347 N N . VAL A 1 181 ? -5.449 17.609 11.586 1 56.84 181 VAL A N 1
ATOM 1348 C CA . VAL A 1 181 ? -4.094 17.406 12.086 1 56.84 181 VAL A CA 1
ATOM 1349 C C . VAL A 1 181 ? -3.865 18.266 13.328 1 56.84 181 VAL A C 1
ATOM 1351 O O . VAL A 1 181 ? -3.242 17.812 14.297 1 56.84 181 VAL A O 1
ATOM 1354 N N . ALA A 1 182 ? -4.312 19.438 13.281 1 52.88 182 ALA A N 1
ATOM 1355 C CA . ALA A 1 182 ? -4.094 20.391 14.359 1 52.88 182 ALA A CA 1
ATOM 1356 C C . ALA A 1 182 ? -4.773 19.922 15.648 1 52.88 182 ALA A C 1
ATOM 1358 O O . ALA A 1 182 ? -4.285 20.188 16.75 1 52.88 182 ALA A O 1
ATOM 1359 N N . ARG A 1 183 ? -5.906 19.297 15.422 1 51.19 183 ARG A N 1
ATOM 1360 C CA . ARG A 1 183 ? -6.668 18.938 16.609 1 51.19 183 ARG A CA 1
ATOM 1361 C C . ARG A 1 183 ? -6.086 17.688 17.281 1 51.19 183 ARG A C 1
ATOM 1363 O O . ARG A 1 183 ? -6.57 17.266 18.328 1 51.19 183 ARG A O 1
ATOM 1370 N N . ILE A 1 184 ? -5.242 17.156 16.609 1 48.5 184 ILE A N 1
ATOM 1371 C CA . ILE A 1 184 ? -4.664 15.938 17.188 1 48.5 184 ILE A CA 1
ATOM 1372 C C . ILE A 1 184 ? -3.82 16.297 18.406 1 48.5 184 ILE A C 1
ATOM 1374 O O . ILE A 1 184 ? -3.717 15.5 19.344 1 48.5 184 ILE A O 1
ATOM 1378 N N . PHE A 1 185 ? -3.209 17.469 18.375 1 45.97 185 PHE A N 1
ATOM 1379 C CA . PHE A 1 185 ? -2.467 17.875 19.562 1 45.97 185 PHE A CA 1
ATOM 1380 C C . PHE A 1 185 ? -3.047 19.156 20.141 1 45.97 185 PHE A C 1
ATOM 1382 O O . PHE A 1 185 ? -3.402 20.078 19.406 1 45.97 185 PHE A O 1
ATOM 1389 N N . MET B 1 1 ? 61.688 41.25 79 1 20.08 1 MET B N 1
ATOM 1390 C CA . MET B 1 1 ? 60.562 42.125 79.375 1 20.08 1 MET B CA 1
ATOM 1391 C C . MET B 1 1 ? 60.562 43.375 78.5 1 20.08 1 MET B C 1
ATOM 1393 O O . MET B 1 1 ? 59.625 44.188 78.5 1 20.08 1 MET B O 1
ATOM 1397 N N . TRP B 1 2 ? 61.719 43.812 78.25 1 17.47 2 TRP B N 1
ATOM 1398 C CA . TRP B 1 2 ? 61.75 45.25 78 1 17.47 2 TRP B CA 1
ATOM 1399 C C . TRP B 1 2 ? 60.812 45.594 76.812 1 17.47 2 TRP B C 1
ATOM 1401 O O . TRP B 1 2 ? 60.406 44.688 76.062 1 17.47 2 TRP B O 1
ATOM 1411 N N . LYS B 1 3 ? 61.406 46.281 75.75 1 19.33 3 LYS B N 1
ATOM 1412 C CA . LYS B 1 3 ? 61.281 47.719 75.375 1 19.33 3 LYS B CA 1
ATOM 1413 C C . LYS B 1 3 ? 60.219 47.938 74.312 1 19.33 3 LYS B C 1
ATOM 1415 O O . LYS B 1 3 ? 60.281 47.375 73.25 1 19.33 3 LYS B O 1
ATOM 1420 N N . ASN B 1 4 ? 59.188 48.562 74.688 1 18.22 4 ASN B N 1
ATOM 1421 C CA . ASN B 1 4 ? 57.812 49.031 74.438 1 18.22 4 ASN B CA 1
ATOM 1422 C C . ASN B 1 4 ? 57.75 50 73.25 1 18.22 4 ASN B C 1
ATOM 1424 O O . ASN B 1 4 ? 56.656 50.312 72.75 1 18.22 4 ASN B O 1
ATOM 1428 N N . GLN B 1 5 ? 58.781 50.844 73.125 1 18.83 5 GLN B N 1
ATOM 1429 C CA . GLN B 1 5 ? 58.281 52.219 73.062 1 18.83 5 GLN B CA 1
ATOM 1430 C C . GLN B 1 5 ? 57.531 52.469 71.75 1 18.83 5 GLN B C 1
ATOM 1432 O O . GLN B 1 5 ? 57.938 51.938 70.688 1 18.83 5 GLN B O 1
ATOM 1437 N N . TYR B 1 6 ? 56.469 53.344 71.75 1 19.25 6 TYR B N 1
ATOM 1438 C CA . TYR B 1 6 ? 55.188 53.688 71.188 1 19.25 6 TYR B CA 1
ATOM 1439 C C . TYR B 1 6 ? 55.344 54.5 69.875 1 19.25 6 TYR B C 1
ATOM 1441 O O . TYR B 1 6 ? 54.656 54.219 68.938 1 19.25 6 TYR B O 1
ATOM 1449 N N . SER B 1 7 ? 56.125 55.688 69.812 1 20.67 7 SER B N 1
ATOM 1450 C CA . SER B 1 7 ? 55.312 56.875 69.625 1 20.67 7 SER B CA 1
ATOM 1451 C C . SER B 1 7 ? 54.844 56.969 68.188 1 20.67 7 SER B C 1
ATOM 1453 O O . SER B 1 7 ? 55.438 56.375 67.25 1 20.67 7 SER B O 1
ATOM 1455 N N . PRO B 1 8 ? 54.156 58.281 67.688 1 21.31 8 PRO B N 1
ATOM 1456 C CA . PRO B 1 8 ? 52.938 58.75 67 1 21.31 8 PRO B CA 1
ATOM 1457 C C . PRO B 1 8 ? 53.125 58.875 65.5 1 21.31 8 PRO B C 1
ATOM 1459 O O . PRO B 1 8 ? 54.25 58.875 65 1 21.31 8 PRO B O 1
ATOM 1462 N N . ILE B 1 9 ? 52.062 59.562 64.75 1 22.03 9 ILE B N 1
ATOM 1463 C CA . ILE B 1 9 ? 51.094 59.531 63.656 1 22.03 9 ILE B CA 1
ATOM 1464 C C . ILE B 1 9 ? 51.562 60.438 62.5 1 22.03 9 ILE B C 1
ATOM 1466 O O . ILE B 1 9 ? 50.938 60.469 61.438 1 22.03 9 ILE B O 1
ATOM 1470 N N . ARG B 1 10 ? 52.656 61.25 62.719 1 19.81 10 ARG B N 1
ATOM 1471 C CA . ARG B 1 10 ? 52.344 62.531 62.156 1 19.81 10 ARG B CA 1
ATOM 1472 C C . ARG B 1 10 ? 52.031 62.438 60.656 1 19.81 10 ARG B C 1
ATOM 1474 O O . ARG B 1 10 ? 52.562 61.562 59.969 1 19.81 10 ARG B O 1
ATOM 1481 N N . GLU B 1 11 ? 51.219 63.469 60.125 1 20 11 GLU B N 1
ATOM 1482 C CA . GLU B 1 11 ? 50.156 63.812 59.219 1 20 11 GLU B CA 1
ATOM 1483 C C . GLU B 1 11 ? 50.688 64.125 57.812 1 20 11 GLU B C 1
ATOM 1485 O O . GLU B 1 11 ? 49.969 64 56.844 1 20 11 GLU B O 1
ATOM 1490 N N . SER B 1 12 ? 52.031 64.5 57.688 1 20.67 12 SER B N 1
ATOM 1491 C CA . SER B 1 12 ? 52.094 65.688 56.844 1 20.67 12 SER B CA 1
ATOM 1492 C C . SER B 1 12 ? 51.656 65.375 55.406 1 20.67 12 SER B C 1
ATOM 1494 O O . SER B 1 12 ? 52.031 64.312 54.875 1 20.67 12 SER B O 1
ATOM 1496 N N . GLY B 1 13 ? 50.688 66.125 54.781 1 20.34 13 GLY B N 1
ATOM 1497 C CA . GLY B 1 13 ? 49.688 66.25 53.719 1 20.34 13 GLY B CA 1
ATOM 1498 C C . GLY B 1 13 ? 50.281 66.375 52.344 1 20.34 13 GLY B C 1
ATOM 1499 O O . GLY B 1 13 ? 49.562 66.312 51.344 1 20.34 13 GLY B O 1
ATOM 1500 N N . ASP B 1 14 ? 51.531 66.938 52.219 1 22.34 14 ASP B N 1
ATOM 1501 C CA . ASP B 1 14 ? 51.531 67.938 51.156 1 22.34 14 ASP B CA 1
ATOM 1502 C C . ASP B 1 14 ? 51.188 67.312 49.781 1 22.34 14 ASP B C 1
ATOM 1504 O O . ASP B 1 14 ? 51.438 66.062 49.594 1 22.34 14 ASP B O 1
ATOM 1508 N N . SER B 1 15 ? 50.562 68.125 48.844 1 23.11 15 SER B N 1
ATOM 1509 C CA . SER B 1 15 ? 49.594 68.25 47.75 1 23.11 15 SER B CA 1
ATOM 1510 C C . SER B 1 15 ? 50.25 67.875 46.406 1 23.11 15 SER B C 1
ATOM 1512 O O . SER B 1 15 ? 49.562 67.875 45.375 1 23.11 15 SER B O 1
ATOM 1514 N N . GLN B 1 16 ? 51.594 67.75 46.219 1 21.95 16 GLN B N 1
ATOM 1515 C CA . GLN B 1 16 ? 52.031 68.25 44.938 1 21.95 16 GLN B CA 1
ATOM 1516 C C . GLN B 1 16 ? 51.344 67.5 43.781 1 21.95 16 GLN B C 1
ATOM 1518 O O . GLN B 1 16 ? 51.344 66.25 43.75 1 21.95 16 GLN B O 1
ATOM 1523 N N . GLU B 1 17 ? 50.438 68.125 43.094 1 24.08 17 GLU B N 1
ATOM 1524 C CA . GLU B 1 17 ? 49.438 67.875 42.062 1 24.08 17 GLU B CA 1
ATOM 1525 C C . GLU B 1 17 ? 50.094 67.5 40.75 1 24.08 17 GLU B C 1
ATOM 1527 O O . GLU B 1 17 ? 49.406 67.125 39.781 1 24.08 17 GLU B O 1
ATOM 1532 N N . SER B 1 18 ? 51.375 67 40.719 1 24.3 18 SER B N 1
ATOM 1533 C CA . SER B 1 18 ? 51.906 67.062 39.375 1 24.3 18 SER B CA 1
ATOM 1534 C C . SER B 1 18 ? 50.969 66.375 38.375 1 24.3 18 SER B C 1
ATOM 1536 O O . SER B 1 18 ? 50.531 65.25 38.594 1 24.3 18 SER B O 1
ATOM 1538 N N . LYS B 1 19 ? 50.281 67.188 37.562 1 26.11 19 LYS B N 1
ATOM 1539 C CA . LYS B 1 19 ? 49.281 67 36.531 1 26.11 19 LYS B CA 1
ATOM 1540 C C . LYS B 1 19 ? 49.781 66.125 35.406 1 26.11 19 LYS B C 1
ATOM 1542 O O . LYS B 1 19 ? 50.656 66.5 34.625 1 26.11 19 LYS B O 1
ATOM 1547 N N . GLU B 1 20 ? 50.375 64.875 35.688 1 24.77 20 GLU B N 1
ATOM 1548 C CA . GLU B 1 20 ? 50.844 64.125 34.562 1 24.77 20 GLU B CA 1
ATOM 1549 C C . GLU B 1 20 ? 49.781 64 33.469 1 24.77 20 GLU B C 1
ATOM 1551 O O . GLU B 1 20 ? 48.625 63.656 33.781 1 24.77 20 GLU B O 1
ATOM 1556 N N . THR B 1 21 ? 49.844 64.812 32.5 1 28.92 21 THR B N 1
ATOM 1557 C CA . THR B 1 21 ? 48.969 64.938 31.312 1 28.92 21 THR B CA 1
ATOM 1558 C C . THR B 1 21 ? 48.75 63.625 30.656 1 28.92 21 THR B C 1
ATOM 1560 O O . THR B 1 21 ? 49.719 62.938 30.25 1 28.92 21 THR B O 1
ATOM 1563 N N . PRO B 1 22 ? 47.906 62.75 31.156 1 28.7 22 PRO B N 1
ATOM 1564 C CA . PRO B 1 22 ? 47.844 61.406 30.578 1 28.7 22 PRO B CA 1
ATOM 1565 C C . PRO B 1 22 ? 47.531 61.406 29.094 1 28.7 22 PRO B C 1
ATOM 1567 O O . PRO B 1 22 ? 46.688 62.219 28.625 1 28.7 22 PRO B O 1
ATOM 1570 N N . SER B 1 23 ? 48.562 61.469 28.266 1 30.25 23 SER B N 1
ATOM 1571 C CA . SER B 1 23 ? 48.375 61.344 26.812 1 30.25 23 SER B CA 1
ATOM 1572 C C . SER B 1 23 ? 47.344 60.281 26.469 1 30.25 23 SER B C 1
ATOM 1574 O O . SER B 1 23 ? 47.5 59.125 26.828 1 30.25 23 SER B O 1
ATOM 1576 N N . SER B 1 24 ? 46.094 60.594 26.578 1 28.48 24 SER B N 1
ATOM 1577 C CA . SER B 1 24 ? 44.938 59.719 26.312 1 28.48 24 SER B CA 1
ATOM 1578 C C . SER B 1 24 ? 45.031 59.094 24.922 1 28.48 24 SER B C 1
ATOM 1580 O O . SER B 1 24 ? 44.844 59.781 23.906 1 28.48 24 SER B O 1
ATOM 1582 N N . SER B 1 25 ? 46.281 58.594 24.516 1 33.78 25 SER B N 1
ATOM 1583 C CA . SER B 1 25 ? 46.156 58.094 23.156 1 33.78 25 SER B CA 1
ATOM 1584 C C . SER B 1 25 ? 44.875 57.281 22.984 1 33.78 25 SER B C 1
ATOM 1586 O O . SER B 1 25 ? 44.469 56.531 23.875 1 33.78 25 SER B O 1
ATOM 1588 N N . PRO B 1 26 ? 43.969 57.844 22.172 1 34.5 26 PRO B N 1
ATOM 1589 C CA . PRO B 1 26 ? 42.656 57.219 22 1 34.5 26 PRO B CA 1
ATOM 1590 C C . PRO B 1 26 ? 42.75 55.719 21.734 1 34.5 26 PRO B C 1
ATOM 1592 O O . PRO B 1 26 ? 43.719 55.25 21.156 1 34.5 26 PRO B O 1
ATOM 1595 N N . PRO B 1 27 ? 42.438 54.844 22.703 1 33.16 27 PRO B N 1
ATOM 1596 C CA . PRO B 1 27 ? 42.5 53.406 22.422 1 33.16 27 PRO B CA 1
ATOM 1597 C C . PRO B 1 27 ? 41.969 53.062 21.031 1 33.16 27 PRO B C 1
ATOM 1599 O O . PRO B 1 27 ? 41.094 53.75 20.516 1 33.16 27 PRO B O 1
ATOM 1602 N N . SER B 1 28 ? 42.906 52.875 20.062 1 35.44 28 SER B N 1
ATOM 1603 C CA . SER B 1 28 ? 42.5 52.281 18.797 1 35.44 28 SER B CA 1
ATOM 1604 C C . SER B 1 28 ? 41.406 51.25 19 1 35.44 28 SER B C 1
ATOM 1606 O O . SER B 1 28 ? 41.562 50.312 19.781 1 35.44 28 SER B O 1
ATOM 1608 N N . GLU B 1 29 ? 40.188 51.75 19.031 1 31.98 29 GLU B N 1
ATOM 1609 C CA . GLU B 1 29 ? 39.062 50.844 18.953 1 31.98 29 GLU B CA 1
ATOM 1610 C C . GLU B 1 29 ? 39.344 49.719 17.969 1 31.98 29 GLU B C 1
ATOM 1612 O O . GLU B 1 29 ? 39.469 49.938 16.766 1 31.98 29 GLU B O 1
ATOM 1617 N N . THR B 1 30 ? 40.469 48.938 18.25 1 33.34 30 THR B N 1
ATOM 1618 C CA . THR B 1 30 ? 40.438 47.688 17.484 1 33.34 30 THR B CA 1
ATOM 1619 C C . THR B 1 30 ? 39 47.156 17.375 1 33.34 30 THR B C 1
ATOM 1621 O O . THR B 1 30 ? 38.375 46.875 18.391 1 33.34 30 THR B O 1
ATOM 1624 N N . ASN B 1 31 ? 38.188 47.844 16.453 1 30.91 31 ASN B N 1
ATOM 1625 C CA . ASN B 1 31 ? 36.969 47.219 15.984 1 30.91 31 ASN B CA 1
ATOM 1626 C C . ASN B 1 31 ? 37.188 45.719 15.773 1 30.91 31 ASN B C 1
ATOM 1628 O O . ASN B 1 31 ? 37.812 45.312 14.812 1 30.91 31 ASN B O 1
ATOM 1632 N N . ASP B 1 32 ? 37.75 45.031 16.719 1 32.34 32 ASP B N 1
ATOM 1633 C CA . ASP B 1 32 ? 37.594 43.594 16.609 1 32.34 32 ASP B CA 1
ATOM 1634 C C . ASP B 1 32 ? 36.188 43.219 16.125 1 32.34 32 ASP B C 1
ATOM 1636 O O . ASP B 1 32 ? 35.219 43.312 16.875 1 32.34 32 ASP B O 1
ATOM 1640 N N . SER B 1 33 ? 35.719 43.844 14.977 1 32.78 33 SER B N 1
ATOM 1641 C CA . SER B 1 33 ? 34.625 43.188 14.297 1 32.78 33 SER B CA 1
ATOM 1642 C C . SER B 1 33 ? 34.812 41.656 14.312 1 32.78 33 SER B C 1
ATOM 1644 O O . SER B 1 33 ? 35.531 41.125 13.477 1 32.78 33 SER B O 1
ATOM 1646 N N . SER B 1 34 ? 35.312 41.125 15.367 1 32.09 34 SER B N 1
ATOM 1647 C CA . SER B 1 34 ? 35.062 39.688 15.383 1 32.09 34 SER B CA 1
ATOM 1648 C C . SER B 1 34 ? 33.719 39.344 14.75 1 32.09 34 SER B C 1
ATOM 1650 O O . SER B 1 34 ? 32.688 39.719 15.266 1 32.09 34 SER B O 1
ATOM 1652 N N . SER B 1 35 ? 33.656 39.656 13.445 1 33.31 35 SER B N 1
ATOM 1653 C CA . SER B 1 35 ? 32.625 38.969 12.68 1 33.31 35 SER B CA 1
ATOM 1654 C C . SER B 1 35 ? 32.312 37.594 13.273 1 33.31 35 SER B C 1
ATOM 1656 O O . SER B 1 35 ? 33.156 36.688 13.227 1 33.31 35 SER B O 1
ATOM 1658 N N . GLY B 1 36 ? 31.984 37.562 14.516 1 31.23 36 GLY B N 1
ATOM 1659 C CA . GLY B 1 36 ? 31.375 36.312 14.93 1 31.23 36 GLY B CA 1
ATOM 1660 C C . GLY B 1 36 ? 30.688 35.562 13.789 1 31.23 36 GLY B C 1
ATOM 1661 O O . GLY B 1 36 ? 29.672 36.031 13.273 1 31.23 36 GLY B O 1
ATOM 1662 N N . GLU B 1 37 ? 31.5 35.281 12.766 1 32.22 37 GLU B N 1
ATOM 1663 C CA . GLU B 1 37 ? 30.969 34.25 11.883 1 32.22 37 GLU B CA 1
ATOM 1664 C C . GLU B 1 37 ? 30.031 33.312 12.633 1 32.22 37 GLU B C 1
ATOM 1666 O O . GLU B 1 37 ? 30.453 32.625 13.57 1 32.22 37 GLU B O 1
ATOM 1671 N N . SER B 1 38 ? 28.984 33.875 13.141 1 32.81 38 SER B N 1
ATOM 1672 C CA . SER B 1 38 ? 27.953 32.906 13.461 1 32.81 38 SER B CA 1
ATOM 1673 C C . SER B 1 38 ? 28.094 31.641 12.633 1 32.81 38 SER B C 1
ATOM 1675 O O . SER B 1 38 ? 27.938 31.672 11.406 1 32.81 38 SER B O 1
ATOM 1677 N N . THR B 1 39 ? 29.297 31.078 12.781 1 32.38 39 THR B N 1
ATOM 1678 C CA . THR B 1 39 ? 29.266 29.719 12.242 1 32.38 39 THR B CA 1
ATOM 1679 C C . THR B 1 39 ? 27.828 29.203 12.203 1 32.38 39 THR B C 1
ATOM 1681 O O . THR B 1 39 ? 27.188 29.031 13.25 1 32.38 39 THR B O 1
ATOM 1684 N N . GLU B 1 40 ? 27.125 29.844 11.445 1 32.44 40 GLU B N 1
ATOM 1685 C CA . GLU B 1 40 ? 25.969 29.016 11.141 1 32.44 40 GLU B CA 1
ATOM 1686 C C . GLU B 1 40 ? 26.281 27.531 11.289 1 32.44 40 GLU B C 1
ATOM 1688 O O . GLU B 1 40 ? 26.969 26.953 10.445 1 32.44 40 GLU B O 1
ATOM 1693 N N . LYS B 1 41 ? 27 27.266 12.391 1 34.53 41 LYS B N 1
ATOM 1694 C CA . LYS B 1 41 ? 26.984 25.812 12.609 1 34.53 41 LYS B CA 1
ATOM 1695 C C . LYS B 1 41 ? 25.859 25.156 11.805 1 34.53 41 LYS B C 1
ATOM 1697 O O . LYS B 1 41 ? 24.688 25.469 11.992 1 34.53 41 LYS B O 1
ATOM 1702 N N . GLY B 1 42 ? 26.031 25.25 10.609 1 35.25 42 GLY B N 1
ATOM 1703 C CA . GLY B 1 42 ? 25.188 24.344 9.836 1 35.25 42 GLY B CA 1
ATOM 1704 C C . GLY B 1 42 ? 24.609 23.219 10.672 1 35.25 42 GLY B C 1
ATOM 1705 O O . GLY B 1 42 ? 25.359 22.375 11.18 1 35.25 42 GLY B O 1
ATOM 1706 N N . LYS B 1 43 ? 24 23.594 11.727 1 38.22 43 LYS B N 1
ATOM 1707 C CA . LYS B 1 43 ? 23.234 22.672 12.555 1 38.22 43 LYS B CA 1
ATOM 1708 C C . LYS B 1 43 ? 23.016 21.344 11.844 1 38.22 43 LYS B C 1
ATOM 1710 O O . LYS B 1 43 ? 22.328 21.281 10.812 1 38.22 43 LYS B O 1
ATOM 1715 N N . ALA B 1 44 ? 23.875 20.609 11.422 1 41.62 44 ALA B N 1
ATOM 1716 C CA . ALA B 1 44 ? 23.828 19.203 11.047 1 41.62 44 ALA B CA 1
ATOM 1717 C C . ALA B 1 44 ? 22.516 18.562 11.492 1 41.62 44 ALA B C 1
ATOM 1719 O O . ALA B 1 44 ? 22.141 18.656 12.672 1 41.62 44 ALA B O 1
ATOM 1720 N N . MET B 1 45 ? 21.438 18.875 10.867 1 43.91 45 MET B N 1
ATOM 1721 C CA . MET B 1 45 ? 20.094 18.406 11.188 1 43.91 45 MET B CA 1
ATOM 1722 C C . MET B 1 45 ? 20.141 17.094 11.969 1 43.91 45 MET B C 1
ATOM 1724 O O . MET B 1 45 ? 20.203 16.016 11.375 1 43.91 45 MET B O 1
ATOM 1728 N N . GLY B 1 46 ? 21.094 16.844 12.672 1 52.34 46 GLY B N 1
ATOM 1729 C CA . GLY B 1 46 ? 21.094 15.672 13.531 1 52.34 46 GLY B CA 1
ATOM 1730 C C . GLY B 1 46 ? 19.719 15.328 14.062 1 52.34 46 GLY B C 1
ATOM 1731 O O . GLY B 1 46 ? 19.031 16.172 14.648 1 52.34 46 GLY B O 1
ATOM 1732 N N . TYR B 1 47 ? 19.172 14.484 13.305 1 64.62 47 TYR B N 1
ATOM 1733 C CA . TYR B 1 47 ? 17.875 14.031 13.812 1 64.62 47 TYR B CA 1
ATOM 1734 C C . TYR B 1 47 ? 17.953 13.734 15.305 1 64.62 47 TYR B C 1
ATOM 1736 O O . TYR B 1 47 ? 18.938 13.148 15.773 1 64.62 47 TYR B O 1
ATOM 1744 N N . SER B 1 48 ? 17.234 14.602 16.141 1 75.38 48 SER B N 1
ATOM 1745 C CA . SER B 1 48 ? 17.047 14.266 17.562 1 75.38 48 SER B CA 1
ATOM 1746 C C . SER B 1 48 ? 16.656 12.805 17.734 1 75.38 48 SER B C 1
ATOM 1748 O O . SER B 1 48 ? 16.25 12.141 16.781 1 75.38 48 SER B O 1
ATOM 1750 N N . ALA B 1 49 ? 17.047 12.258 18.797 1 77.62 49 ALA B N 1
ATOM 1751 C CA . ALA B 1 49 ? 16.656 10.891 19.141 1 77.62 49 ALA B CA 1
ATOM 1752 C C . ALA B 1 49 ? 15.18 10.656 18.844 1 77.62 49 ALA B C 1
ATOM 1754 O O . ALA B 1 49 ? 14.797 9.578 18.375 1 77.62 49 ALA B O 1
ATOM 1755 N N . GLN B 1 50 ? 14.406 11.68 19.125 1 76.75 50 GLN B N 1
ATOM 1756 C CA . GLN B 1 50 ? 12.969 11.594 18.859 1 76.75 50 GLN B CA 1
ATOM 1757 C C . GLN B 1 50 ? 12.695 11.484 17.359 1 76.75 50 GLN B C 1
ATOM 1759 O O . GLN B 1 50 ? 11.836 10.711 16.938 1 76.75 50 GLN B O 1
ATOM 1764 N N . GLN B 1 51 ? 13.477 12.242 16.625 1 77.69 51 GLN B N 1
ATOM 1765 C CA . GLN B 1 51 ? 13.297 12.203 15.18 1 77.69 51 GLN B CA 1
ATOM 1766 C C . GLN B 1 51 ? 13.703 10.852 14.609 1 77.69 51 GLN B C 1
ATOM 1768 O O . GLN B 1 51 ? 13.031 10.32 13.719 1 77.69 51 G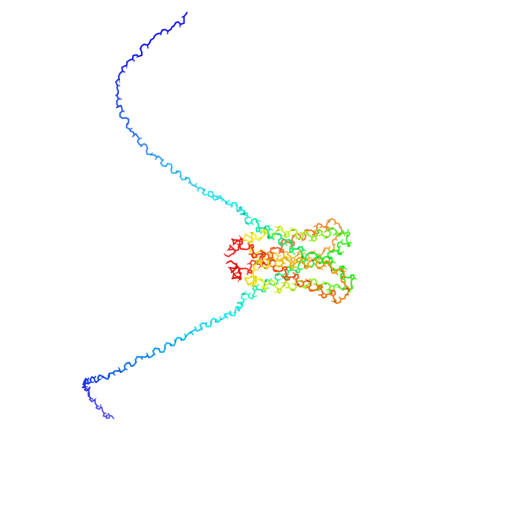LN B O 1
ATOM 1773 N N . TRP B 1 52 ? 14.734 10.297 15.203 1 81.94 52 TRP B N 1
ATOM 1774 C CA . TRP B 1 52 ? 15.172 8.969 14.781 1 81.94 52 TRP B CA 1
ATOM 1775 C C . TRP B 1 52 ? 14.133 7.914 15.133 1 81.94 52 TRP B C 1
ATOM 1777 O O . TRP B 1 52 ? 13.883 6.992 14.344 1 81.94 52 TRP B O 1
ATOM 1787 N N . THR B 1 53 ? 13.578 8.055 16.25 1 81.56 53 THR B N 1
ATOM 1788 C CA . THR B 1 53 ? 12.547 7.117 16.688 1 81.56 53 THR B CA 1
ATOM 1789 C C . THR B 1 53 ? 11.336 7.184 15.758 1 81.56 53 THR B C 1
ATOM 1791 O O . THR B 1 53 ? 10.797 6.152 15.352 1 81.56 53 THR B O 1
ATOM 1794 N N . VAL B 1 54 ? 10.961 8.367 15.383 1 79.31 54 VAL B N 1
ATOM 1795 C CA . VAL B 1 54 ? 9.812 8.531 14.492 1 79.31 54 VAL B CA 1
ATOM 1796 C C . VAL B 1 54 ? 10.133 7.945 13.125 1 79.31 54 VAL B C 1
ATOM 1798 O O . VAL B 1 54 ? 9.305 7.254 12.523 1 79.31 54 VAL B O 1
ATOM 1801 N N . PHE B 1 55 ? 11.32 8.18 12.734 1 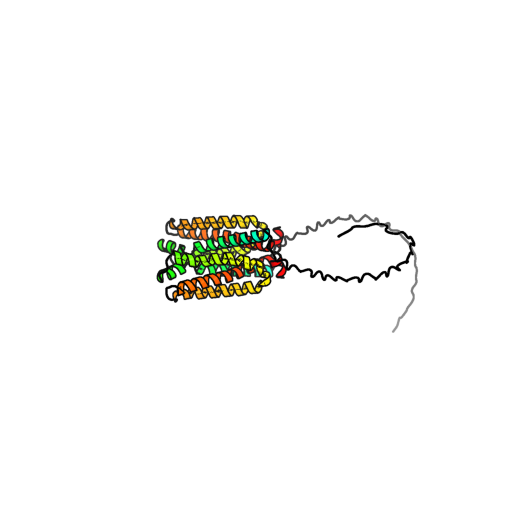82.56 55 PHE B N 1
ATOM 1802 C CA . PHE B 1 55 ? 11.773 7.629 11.469 1 82.56 55 PHE B CA 1
ATOM 1803 C C . PHE B 1 55 ? 11.68 6.109 11.477 1 82.56 55 PHE B C 1
ATOM 1805 O O . PHE B 1 55 ? 11.172 5.508 10.523 1 82.56 55 PHE B O 1
ATOM 1812 N N . LEU B 1 56 ? 12.109 5.562 12.484 1 86.44 56 LEU B N 1
ATOM 1813 C CA . LEU B 1 56 ? 12.094 4.109 12.609 1 86.44 56 LEU B CA 1
ATOM 1814 C C . LEU B 1 56 ? 10.656 3.586 12.68 1 86.44 56 LEU B C 1
ATOM 1816 O O . LEU B 1 56 ? 10.344 2.561 12.07 1 86.44 56 LEU B O 1
ATOM 1820 N N . VAL B 1 57 ? 9.859 4.305 13.352 1 83.94 57 VAL B N 1
ATOM 1821 C CA . VAL B 1 57 ? 8.469 3.883 13.508 1 83.94 57 VAL B CA 1
ATOM 1822 C C . VAL B 1 57 ? 7.758 3.949 12.164 1 83.94 57 VAL B C 1
ATOM 1824 O O . VAL B 1 57 ? 7.035 3.021 11.789 1 83.94 57 VAL B O 1
ATOM 1827 N N . ILE B 1 58 ? 8.031 4.953 11.453 1 85.5 58 ILE B N 1
ATOM 1828 C CA . ILE B 1 58 ? 7.41 5.109 10.141 1 85.5 58 ILE B CA 1
ATOM 1829 C C . ILE B 1 58 ? 7.906 4.012 9.203 1 85.5 58 ILE B C 1
ATOM 1831 O O . ILE B 1 58 ? 7.117 3.418 8.461 1 85.5 58 ILE B O 1
ATOM 1835 N N . SER B 1 59 ? 9.148 3.791 9.281 1 89.31 59 SER B N 1
ATOM 1836 C CA . SER B 1 59 ? 9.758 2.773 8.43 1 89.31 59 SER B CA 1
ATOM 1837 C C . SER B 1 59 ? 9.18 1.393 8.727 1 89.31 59 SER B C 1
ATOM 1839 O O . SER B 1 59 ? 8.758 0.682 7.809 1 89.31 59 SER B O 1
ATOM 1841 N N . VAL B 1 60 ? 9.086 1.062 9.953 1 89.31 60 VAL B N 1
ATOM 1842 C CA . VAL B 1 60 ? 8.594 -0.249 10.359 1 89.31 60 VAL B CA 1
ATOM 1843 C C . VAL B 1 60 ? 7.102 -0.362 10.031 1 89.31 60 VAL B C 1
ATOM 1845 O O . VAL B 1 60 ? 6.637 -1.414 9.594 1 89.31 60 VAL B O 1
ATOM 1848 N N . ALA B 1 61 ? 6.395 0.718 10.273 1 88.62 61 ALA B N 1
ATOM 1849 C CA . ALA B 1 61 ? 4.961 0.72 9.977 1 88.62 61 ALA B CA 1
ATOM 1850 C C . ALA B 1 61 ? 4.711 0.519 8.484 1 88.62 61 ALA B C 1
ATOM 1852 O O . ALA B 1 61 ? 3.846 -0.271 8.102 1 88.62 61 ALA B O 1
ATOM 1853 N N . THR B 1 62 ? 5.484 1.167 7.707 1 86.69 62 THR B N 1
ATOM 1854 C CA . THR B 1 62 ? 5.312 1.058 6.262 1 86.69 62 THR B CA 1
ATOM 1855 C C . THR B 1 62 ? 5.746 -0.32 5.766 1 86.69 62 THR B C 1
ATOM 1857 O O . THR B 1 62 ? 5.133 -0.878 4.855 1 86.69 62 THR B O 1
ATOM 1860 N N . LEU B 1 63 ? 6.793 -0.816 6.344 1 88.75 63 LEU B N 1
ATOM 1861 C CA . LEU B 1 63 ? 7.23 -2.168 6.008 1 88.75 63 LEU B CA 1
ATOM 1862 C C . LEU B 1 63 ? 6.16 -3.191 6.367 1 88.75 63 LEU B C 1
ATOM 1864 O O . LEU B 1 63 ? 5.84 -4.07 5.566 1 88.75 63 LEU B O 1
ATOM 1868 N N . SER B 1 64 ? 5.664 -3.055 7.57 1 88.06 64 SER B N 1
ATOM 1869 C CA . SER B 1 64 ? 4.621 -3.969 8.016 1 88.06 64 SER B CA 1
ATOM 1870 C C . SER B 1 64 ? 3.395 -3.895 7.117 1 88.06 64 SER B C 1
ATOM 1872 O O . SER B 1 64 ? 2.826 -4.926 6.75 1 88.06 64 SER B O 1
ATOM 1874 N N . ALA B 1 65 ? 3.023 -2.699 6.781 1 87 65 ALA B N 1
ATOM 1875 C CA . ALA B 1 65 ? 1.884 -2.506 5.891 1 87 65 ALA B CA 1
ATOM 1876 C C . ALA B 1 65 ? 2.152 -3.113 4.516 1 87 65 ALA B C 1
ATOM 1878 O O . ALA B 1 65 ? 1.289 -3.791 3.953 1 87 65 ALA B O 1
ATOM 1879 N N . ALA B 1 66 ? 3.332 -2.881 3.988 1 85.69 66 ALA B N 1
ATOM 1880 C CA . ALA B 1 66 ? 3.717 -3.418 2.686 1 85.69 66 ALA B CA 1
ATOM 1881 C C . ALA B 1 66 ? 3.709 -4.945 2.697 1 85.69 66 ALA B C 1
ATOM 1883 O O . ALA B 1 66 ? 3.229 -5.574 1.753 1 85.69 66 ALA B O 1
ATOM 1884 N N . PHE B 1 67 ? 4.141 -5.512 3.744 1 85.88 67 PHE B N 1
ATOM 1885 C CA . PHE B 1 67 ? 4.164 -6.965 3.877 1 85.88 67 PHE B CA 1
ATOM 1886 C C . PHE B 1 67 ? 2.748 -7.527 3.92 1 85.88 67 PHE B C 1
ATOM 1888 O O . PHE B 1 67 ? 2.455 -8.539 3.279 1 85.88 67 PHE B O 1
ATOM 1895 N N . SER B 1 68 ? 1.962 -6.887 4.68 1 87.31 68 SER B N 1
ATOM 1896 C CA . SER B 1 68 ? 0.592 -7.367 4.828 1 87.31 68 SER B CA 1
ATOM 1897 C C . SER B 1 68 ? -0.146 -7.352 3.492 1 87.31 68 SER B C 1
ATOM 1899 O O . SER B 1 68 ? -0.958 -8.234 3.215 1 87.31 68 SER B O 1
ATOM 1901 N N . ILE B 1 69 ? 0.193 -6.422 2.666 1 85.12 69 ILE B N 1
ATOM 1902 C CA . ILE B 1 69 ? -0.466 -6.297 1.371 1 85.12 69 ILE B CA 1
ATOM 1903 C C . ILE B 1 69 ? 0.136 -7.297 0.387 1 85.12 69 ILE B C 1
ATOM 1905 O O . ILE B 1 69 ? -0.571 -7.844 -0.46 1 85.12 69 ILE B O 1
ATOM 1909 N N . CYS B 1 70 ? 1.4 -7.566 0.48 1 83.19 70 CYS B N 1
ATOM 1910 C CA . CYS B 1 70 ? 2.107 -8.359 -0.519 1 83.19 70 CYS B CA 1
ATOM 1911 C C . CYS B 1 70 ? 1.996 -9.852 -0.213 1 83.19 70 CYS B C 1
ATOM 1913 O O . CYS B 1 70 ? 2.25 -10.688 -1.082 1 83.19 70 CYS B O 1
ATOM 1915 N N . LEU B 1 71 ? 1.619 -10.195 0.886 1 83.12 71 LEU B N 1
ATOM 1916 C CA . LEU B 1 71 ? 1.607 -11.602 1.276 1 83.12 71 LEU B CA 1
ATOM 1917 C C . LEU B 1 71 ? 0.399 -12.312 0.686 1 83.12 71 LEU B C 1
ATOM 1919 O O . LEU B 1 71 ? 0.478 -13.5 0.351 1 83.12 71 LEU B O 1
ATOM 1923 N N . PHE B 1 72 ? -0.645 -11.68 0.428 1 89.31 72 PHE B N 1
ATOM 1924 C CA . PHE B 1 72 ? -1.906 -12.297 0.048 1 89.31 72 PHE B CA 1
ATOM 1925 C C . PHE B 1 72 ? -1.932 -12.602 -1.445 1 89.31 72 PHE B C 1
ATOM 1927 O O . PHE B 1 72 ? -2.17 -13.742 -1.849 1 89.31 72 PHE B O 1
ATOM 1934 N N . PRO B 1 73 ? -1.611 -11.812 -2.301 1 90.19 73 PRO B N 1
ATOM 1935 C CA . PRO B 1 73 ? -1.849 -11.977 -3.736 1 90.19 73 PRO B CA 1
ATOM 1936 C C . PRO B 1 73 ? -0.956 -13.055 -4.359 1 90.19 73 PRO B C 1
ATOM 1938 O O . PRO B 1 73 ? -1.378 -13.75 -5.281 1 90.19 73 PRO B O 1
ATOM 1941 N N . PRO B 1 74 ? 0.216 -13.336 -3.951 1 86.69 74 PRO B N 1
ATOM 1942 C CA . PRO B 1 74 ? 1.056 -14.336 -4.613 1 86.69 74 PRO B CA 1
ATOM 1943 C C . PRO B 1 74 ? 0.587 -15.766 -4.348 1 86.69 74 PRO B C 1
ATOM 1945 O O . PRO B 1 74 ? 0.806 -16.656 -5.176 1 86.69 74 PRO B O 1
ATOM 1948 N N . PHE B 1 75 ? -0.053 -16.031 -3.324 1 86.38 75 PHE B N 1
ATOM 1949 C CA . PHE B 1 75 ? -0.371 -17.406 -2.93 1 86.38 75 PHE B CA 1
ATOM 1950 C C . PHE B 1 75 ? -1.861 -17.672 -3.09 1 86.38 75 PHE B C 1
ATOM 1952 O O . PHE B 1 75 ? -2.275 -18.828 -3.197 1 86.38 75 PHE B O 1
ATOM 1959 N N . TYR B 1 76 ? -2.576 -16.688 -3.18 1 93.56 76 TYR B N 1
ATOM 1960 C CA . TYR B 1 76 ? -4.027 -16.812 -3.145 1 93.56 76 TYR B CA 1
ATOM 1961 C C . TYR B 1 76 ? -4.551 -17.438 -4.438 1 93.56 76 TYR B C 1
ATOM 1963 O O . TYR B 1 76 ? -5.434 -18.297 -4.406 1 93.56 76 TYR B O 1
ATOM 1971 N N . PRO B 1 77 ? -4.039 -17.078 -5.598 1 92 77 PRO B N 1
ATOM 1972 C CA . PRO B 1 77 ? -4.594 -17.625 -6.84 1 92 77 PRO B CA 1
ATOM 1973 C C . PRO B 1 77 ? -4.488 -19.141 -6.918 1 92 77 PRO B C 1
ATOM 1975 O O . PRO B 1 77 ? -5.438 -19.812 -7.332 1 92 77 PRO B O 1
ATOM 1978 N N . LYS B 1 78 ? -3.389 -19.672 -6.52 1 90.25 78 LYS B N 1
ATOM 1979 C CA . LYS B 1 78 ? -3.234 -21.125 -6.512 1 90.25 78 LYS B CA 1
ATOM 1980 C C . LYS B 1 78 ? -4.246 -21.781 -5.578 1 90.25 78 LYS B C 1
ATOM 1982 O O . LYS B 1 78 ? -4.867 -22.781 -5.93 1 90.25 78 LYS B O 1
ATOM 1987 N N . ILE B 1 79 ? -4.434 -21.234 -4.387 1 93.5 79 ILE B N 1
ATOM 1988 C CA . ILE B 1 79 ? -5.379 -21.75 -3.408 1 93.5 79 ILE B CA 1
ATOM 1989 C C . ILE B 1 79 ? -6.801 -21.672 -3.961 1 93.5 79 ILE B C 1
ATOM 1991 O O . ILE B 1 79 ? -7.578 -22.609 -3.848 1 93.5 79 ILE B O 1
ATOM 1995 N N . ALA B 1 80 ? -7.09 -20.578 -4.559 1 95.19 80 ALA B N 1
ATOM 1996 C CA . ALA B 1 80 ? -8.422 -20.344 -5.121 1 95.19 80 ALA B CA 1
ATOM 1997 C C . ALA B 1 80 ? -8.695 -21.281 -6.285 1 95.19 80 ALA B C 1
ATOM 1999 O O . ALA B 1 80 ? -9.789 -21.844 -6.402 1 95.19 80 ALA B O 1
ATOM 2000 N N . GLU B 1 81 ? -7.668 -21.484 -7.141 1 93.5 81 GLU B N 1
ATOM 2001 C CA . GLU B 1 81 ? -7.824 -22.375 -8.281 1 93.5 81 GLU B CA 1
ATOM 2002 C C . GLU B 1 81 ? -8.016 -23.812 -7.824 1 93.5 81 GLU B C 1
ATOM 2004 O O . GLU B 1 81 ? -8.82 -24.547 -8.398 1 93.5 81 GLU B O 1
ATOM 2009 N N . ASP B 1 82 ? -7.289 -24.188 -6.836 1 93.88 82 ASP B N 1
ATOM 2010 C CA . ASP B 1 82 ? -7.414 -25.531 -6.277 1 93.88 82 ASP B CA 1
ATOM 2011 C C . ASP B 1 82 ? -8.82 -25.766 -5.723 1 93.88 82 ASP B C 1
ATOM 2013 O O . ASP B 1 82 ? -9.273 -26.906 -5.629 1 93.88 82 ASP B O 1
ATOM 2017 N N . LYS B 1 83 ? -9.531 -24.75 -5.391 1 95.31 83 LYS B N 1
ATOM 2018 C CA . LYS B 1 83 ? -10.875 -24.859 -4.824 1 95.31 83 LYS B CA 1
ATOM 2019 C C . LYS B 1 83 ? -11.938 -24.578 -5.887 1 95.31 83 LYS B C 1
ATOM 2021 O O . LYS B 1 83 ? -13.125 -24.438 -5.566 1 95.31 83 LYS B O 1
ATOM 2026 N N . GLY B 1 84 ? -11.508 -24.344 -7.074 1 93.75 84 GLY B N 1
ATOM 2027 C CA . GLY B 1 84 ? -12.422 -24.281 -8.203 1 93.75 84 GLY B CA 1
ATOM 2028 C C . GLY B 1 84 ? -12.75 -22.859 -8.625 1 93.75 84 GLY B C 1
ATOM 2029 O O . GLY B 1 84 ? -13.648 -22.641 -9.445 1 93.75 84 GLY B O 1
ATOM 2030 N N . ALA B 1 85 ? -12.094 -21.922 -8.055 1 94.75 85 ALA B N 1
ATOM 2031 C CA . ALA B 1 85 ? -12.367 -20.531 -8.406 1 94.75 85 ALA B CA 1
ATOM 2032 C C . ALA B 1 85 ? -11.68 -20.141 -9.711 1 94.75 85 ALA B C 1
ATOM 2034 O O . ALA B 1 85 ? -10.562 -20.594 -9.984 1 94.75 85 ALA B O 1
ATOM 2035 N N . THR B 1 86 ? -12.398 -19.344 -10.461 1 93.81 86 THR B N 1
ATOM 2036 C CA . THR B 1 86 ? -11.859 -18.875 -11.727 1 93.81 86 THR B CA 1
ATOM 2037 C C . THR B 1 86 ? -10.984 -17.641 -11.516 1 93.81 86 THR B C 1
ATOM 2039 O O . THR B 1 86 ? -11 -17.047 -10.438 1 93.81 86 THR B O 1
ATOM 2042 N N . ALA B 1 87 ? -10.234 -17.234 -12.562 1 91.94 87 ALA B N 1
ATOM 2043 C CA . ALA B 1 87 ? -9.352 -16.078 -12.516 1 91.94 87 ALA B CA 1
ATOM 2044 C C . ALA B 1 87 ? -10.148 -14.797 -12.258 1 91.94 87 ALA B C 1
ATOM 2046 O O . ALA B 1 87 ? -9.672 -13.898 -11.555 1 91.94 87 ALA B O 1
ATOM 2047 N N . SER B 1 88 ? -11.289 -14.734 -12.797 1 93.75 88 SER B N 1
ATOM 2048 C CA . SER B 1 88 ? -12.141 -13.57 -12.594 1 93.75 88 SER B CA 1
ATOM 2049 C C . SER B 1 88 ? -12.562 -13.445 -11.133 1 93.75 88 SER B C 1
ATOM 2051 O O . SER B 1 88 ? -12.594 -12.336 -10.586 1 93.75 88 SER B O 1
ATOM 2053 N N . ILE B 1 89 ? -12.805 -14.539 -10.516 1 94.44 89 ILE B N 1
ATOM 2054 C CA . ILE B 1 89 ? -13.281 -14.539 -9.133 1 94.44 89 ILE B CA 1
ATOM 2055 C C . ILE B 1 89 ? -12.148 -14.117 -8.195 1 94.44 89 ILE B C 1
ATOM 2057 O O . ILE B 1 89 ? -12.328 -13.227 -7.359 1 94.44 89 ILE B O 1
ATOM 2061 N N . TYR B 1 90 ? -10.93 -14.766 -8.32 1 93.38 90 TYR B N 1
ATOM 2062 C CA . TYR B 1 90 ? -9.883 -14.383 -7.371 1 93.38 90 TYR B CA 1
ATOM 2063 C C . TYR B 1 90 ? -9.305 -13.016 -7.715 1 93.38 90 TYR B C 1
ATOM 2065 O O . TYR B 1 90 ? -8.789 -12.32 -6.836 1 93.38 90 TYR B O 1
ATOM 2073 N N . GLY B 1 91 ? -9.43 -12.578 -9.031 1 90.44 91 GLY B N 1
ATOM 2074 C CA . GLY B 1 91 ? -9.125 -11.195 -9.359 1 90.44 91 GLY B CA 1
ATOM 2075 C C . GLY B 1 91 ? -10.023 -10.195 -8.656 1 90.44 91 GLY B C 1
ATOM 2076 O O . GLY B 1 91 ? -9.555 -9.172 -8.156 1 90.44 91 GLY B O 1
ATOM 2077 N N . PHE B 1 92 ? -11.25 -10.484 -8.641 1 93.5 92 PHE B N 1
ATOM 2078 C CA . PHE B 1 92 ? -12.219 -9.633 -7.961 1 93.5 92 PHE B CA 1
ATOM 2079 C C . PHE B 1 92 ? -11.938 -9.578 -6.465 1 93.5 92 PHE B C 1
ATOM 2081 O O . PHE B 1 92 ? -11.984 -8.516 -5.855 1 93.5 92 PHE B O 1
ATOM 2088 N N . ILE B 1 93 ? -11.656 -10.672 -5.867 1 94.5 93 ILE B N 1
ATOM 2089 C CA . ILE B 1 93 ? -11.391 -10.742 -4.434 1 94.5 93 ILE B CA 1
ATOM 2090 C C . ILE B 1 93 ? -10.164 -9.891 -4.098 1 94.5 93 ILE B C 1
ATOM 2092 O O . ILE B 1 93 ? -10.195 -9.094 -3.158 1 94.5 93 ILE B O 1
ATOM 2096 N N . ILE B 1 94 ? -9.125 -10.039 -4.887 1 91.81 94 ILE B N 1
ATOM 2097 C CA . ILE B 1 94 ? -7.906 -9.258 -4.68 1 91.81 94 ILE B CA 1
ATOM 2098 C C . ILE B 1 94 ? -8.211 -7.773 -4.875 1 91.81 94 ILE B C 1
ATOM 2100 O O . ILE B 1 94 ? -7.754 -6.934 -4.098 1 91.81 94 ILE B O 1
ATOM 2104 N N . GLY B 1 95 ? -9.086 -7.457 -5.805 1 92.25 95 GLY B N 1
ATOM 2105 C CA . GLY B 1 95 ? -9.461 -6.086 -6.113 1 92.25 95 GLY B CA 1
ATOM 2106 C C . GLY B 1 95 ? -10.312 -5.445 -5.035 1 92.25 95 GLY B C 1
ATOM 2107 O O . GLY B 1 95 ? -10.344 -4.223 -4.906 1 92.25 95 GLY B O 1
ATOM 2108 N N . THR B 1 96 ? -11.008 -6.258 -4.277 1 93.94 96 THR B N 1
ATOM 2109 C CA . THR B 1 96 ? -11.867 -5.723 -3.227 1 93.94 96 THR B CA 1
ATOM 2110 C C . THR B 1 96 ? -11.055 -4.918 -2.219 1 93.94 96 THR B C 1
ATOM 2112 O O . THR B 1 96 ? -11.531 -3.926 -1.674 1 93.94 96 THR B O 1
ATOM 2115 N N . ASN B 1 97 ? -9.852 -5.328 -2.002 1 91.94 97 ASN B N 1
ATOM 2116 C CA . ASN B 1 97 ? -8.977 -4.57 -1.114 1 91.94 97 ASN B CA 1
ATOM 2117 C C . ASN B 1 97 ? -8.734 -3.154 -1.634 1 91.94 97 ASN B C 1
ATOM 2119 O O . ASN B 1 97 ? -8.797 -2.189 -0.871 1 91.94 97 ASN B O 1
ATOM 2123 N N . CYS B 1 98 ? -8.523 -3.066 -2.922 1 90.38 98 CYS B N 1
ATOM 2124 C CA . CYS B 1 98 ? -8.289 -1.772 -3.555 1 90.38 98 CYS B CA 1
ATOM 2125 C C . CYS B 1 98 ? -9.531 -0.9 -3.492 1 90.38 98 CYS B C 1
ATOM 2127 O O . CYS B 1 98 ? -9.453 0.289 -3.18 1 90.38 98 CYS B O 1
ATOM 2129 N N . LEU B 1 99 ? -10.641 -1.481 -3.738 1 91.88 99 LEU B N 1
ATOM 2130 C CA . LEU B 1 99 ? -11.906 -0.748 -3.732 1 91.88 99 LEU B CA 1
ATOM 2131 C C . LEU B 1 99 ? -12.227 -0.231 -2.334 1 91.88 99 LEU B C 1
ATOM 2133 O O . LEU B 1 99 ? -12.625 0.923 -2.17 1 91.88 99 LEU B O 1
ATOM 2137 N N . THR B 1 100 ? -12.07 -1.077 -1.396 1 94.62 100 THR B N 1
ATOM 2138 C CA . THR B 1 100 ? -12.32 -0.683 -0.013 1 94.62 100 THR B CA 1
ATOM 2139 C C . THR B 1 100 ? -11.367 0.435 0.409 1 94.62 100 THR B C 1
ATOM 2141 O O . THR B 1 100 ? -11.789 1.415 1.025 1 94.62 100 THR B O 1
ATOM 2144 N N . SER B 1 101 ? -10.117 0.292 0.074 1 90.5 101 SER B N 1
ATOM 2145 C CA . SER B 1 101 ? -9.133 1.312 0.423 1 90.5 101 SER B CA 1
ATOM 2146 C C . SER B 1 101 ? -9.492 2.658 -0.196 1 90.5 101 SER B C 1
ATOM 2148 O O . SER B 1 101 ? -9.281 3.705 0.42 1 90.5 101 SER B O 1
ATOM 2150 N N . PHE B 1 102 ? -9.953 2.621 -1.396 1 89 102 PHE B N 1
ATOM 2151 C CA . PHE B 1 102 ? -10.367 3.816 -2.121 1 89 102 PHE B CA 1
ATOM 2152 C C . PHE B 1 102 ? -11.438 4.574 -1.346 1 89 102 PHE B C 1
ATOM 2154 O O . PHE B 1 102 ? -11.375 5.801 -1.229 1 89 102 PHE B O 1
ATOM 2161 N N . LEU B 1 103 ? -12.273 3.918 -0.767 1 90.94 103 LEU B N 1
ATOM 2162 C CA . LEU B 1 103 ? -13.398 4.539 -0.069 1 90.94 103 LEU B CA 1
ATOM 2163 C C . LEU B 1 103 ? -13.016 4.898 1.361 1 90.94 103 LEU B C 1
ATOM 2165 O O . LEU B 1 103 ? -13.336 5.988 1.839 1 90.94 103 LEU B O 1
ATOM 2169 N N . ILE B 1 104 ? -12.297 4.078 1.969 1 93.38 104 ILE B N 1
ATOM 2170 C CA . ILE B 1 104 ? -12.109 4.16 3.412 1 93.38 104 ILE B CA 1
ATOM 2171 C C . ILE B 1 104 ? -10.977 5.137 3.73 1 93.38 104 ILE B C 1
ATOM 2173 O O . ILE B 1 104 ? -10.992 5.801 4.77 1 93.38 104 ILE B O 1
ATOM 2177 N N . THR B 1 105 ? -10 5.258 2.906 1 90.5 105 THR B N 1
ATOM 2178 C CA . THR B 1 105 ? -8.805 6.039 3.207 1 90.5 105 THR B CA 1
ATOM 2179 C C . THR B 1 105 ? -9.156 7.512 3.396 1 90.5 105 THR B C 1
ATOM 2181 O O . THR B 1 105 ? -8.789 8.117 4.406 1 90.5 105 THR B O 1
ATOM 2184 N N . PRO B 1 106 ? -9.844 8.109 2.465 1 84.75 106 PRO B N 1
ATOM 2185 C CA . PRO B 1 106 ? -10.195 9.508 2.693 1 84.75 106 PRO B CA 1
ATOM 2186 C C . PRO B 1 106 ? -11.109 9.703 3.902 1 84.75 106 PRO B C 1
ATOM 2188 O O . PRO B 1 106 ? -11.039 10.734 4.578 1 84.75 106 PRO B O 1
ATOM 2191 N N . PHE B 1 107 ? -11.938 8.758 4.086 1 87.75 107 PHE B N 1
ATOM 2192 C CA . PHE B 1 107 ? -12.828 8.836 5.238 1 87.75 107 PHE B CA 1
ATOM 2193 C C . PHE B 1 107 ? -12.039 8.836 6.539 1 87.75 107 PHE B C 1
ATOM 2195 O O . PHE B 1 107 ? -12.297 9.648 7.43 1 87.75 107 PHE B O 1
ATOM 2202 N N . ILE B 1 108 ? -11.078 7.973 6.625 1 88.94 108 ILE B N 1
ATOM 2203 C CA . ILE B 1 108 ? -10.242 7.898 7.82 1 88.94 108 ILE B CA 1
ATOM 2204 C C . ILE B 1 108 ? -9.352 9.133 7.902 1 88.94 108 ILE B C 1
ATOM 2206 O O . ILE B 1 108 ? -9.18 9.711 8.977 1 88.94 108 ILE B O 1
ATOM 2210 N N . GLY B 1 109 ? -8.82 9.5 6.805 1 81.56 109 GLY B N 1
ATOM 2211 C CA . GLY B 1 109 ? -7.977 10.68 6.77 1 81.56 109 GLY B CA 1
ATOM 2212 C C . GLY B 1 109 ? -8.68 11.938 7.258 1 81.56 109 GLY B C 1
ATOM 2213 O O . GLY B 1 109 ? -8.086 12.742 7.977 1 81.56 109 GLY B O 1
ATOM 2214 N N . ASN B 1 110 ? -9.906 12.07 6.895 1 82.19 110 ASN B N 1
ATOM 2215 C CA . ASN B 1 110 ? -10.664 13.266 7.25 1 82.19 110 ASN B CA 1
ATOM 2216 C C . ASN B 1 110 ? -11.18 13.203 8.688 1 82.19 110 ASN B C 1
ATOM 2218 O O . ASN B 1 110 ? -11.461 14.234 9.297 1 82.19 110 ASN B O 1
ATOM 2222 N N . HIS B 1 111 ? -11.305 12.062 9.195 1 85.19 111 HIS B N 1
ATOM 2223 C CA . HIS B 1 111 ? -11.859 11.922 10.539 1 85.19 111 HIS B CA 1
ATOM 2224 C C . HIS B 1 111 ? -10.812 11.406 11.516 1 85.19 111 HIS B C 1
ATOM 2226 O O . HIS B 1 111 ? -11.148 10.828 12.555 1 85.19 111 HIS B O 1
ATOM 2232 N N . LEU B 1 112 ? -9.641 11.547 11.164 1 84.19 112 LEU B N 1
ATOM 2233 C CA . LEU B 1 112 ? -8.57 11.016 12 1 84.19 112 LEU B CA 1
ATOM 2234 C C . LEU B 1 112 ? -8.539 11.719 13.352 1 84.19 112 LEU B C 1
ATOM 2236 O O . LEU B 1 112 ? -8.141 11.117 14.359 1 84.19 112 LEU B O 1
ATOM 2240 N N . ASN B 1 113 ? -9 12.961 13.43 1 80.5 113 ASN B N 1
ATOM 2241 C CA . ASN B 1 113 ? -9.047 13.688 14.695 1 80.5 113 ASN B CA 1
ATOM 2242 C C . ASN B 1 113 ? -10.078 13.094 15.648 1 80.5 113 ASN B C 1
ATOM 2244 O O . ASN B 1 113 ? -9.898 13.141 16.875 1 80.5 113 ASN B O 1
ATOM 2248 N N . LEU B 1 114 ? -11.125 12.617 15.047 1 83.62 114 LEU B N 1
ATOM 2249 C CA . LEU B 1 114 ? -12.164 12 15.859 1 83.62 114 LEU B CA 1
ATOM 2250 C C . LEU B 1 114 ? -11.758 10.594 16.281 1 83.62 114 LEU B C 1
ATOM 2252 O O . LEU B 1 114 ? -12.031 10.18 17.422 1 83.62 114 LEU B O 1
ATOM 2256 N N . ILE B 1 115 ? -11.078 9.914 15.445 1 89.25 115 ILE B N 1
ATOM 2257 C CA . ILE B 1 115 ? -10.664 8.539 15.703 1 89.25 115 ILE B CA 1
ATOM 2258 C C . ILE B 1 115 ? -9.477 8.523 16.656 1 89.25 115 ILE B C 1
ATOM 2260 O O . ILE B 1 115 ? -9.398 7.68 17.547 1 89.25 115 ILE B O 1
ATOM 2264 N N . GLY B 1 116 ? -8.727 9.414 16.641 1 87.69 116 GLY B N 1
ATOM 2265 C CA . GLY B 1 116 ? -7.465 9.438 17.375 1 87.69 116 GLY B CA 1
ATOM 2266 C C . GLY B 1 116 ? -6.324 8.781 16.625 1 87.69 116 GLY B C 1
ATOM 2267 O O . GLY B 1 116 ? -6.438 7.633 16.188 1 87.69 116 GLY B O 1
ATOM 2268 N N . VAL B 1 117 ? -5.301 9.461 16.531 1 86.69 117 VAL B N 1
ATOM 2269 C CA . VAL B 1 117 ? -4.164 9.008 15.734 1 86.69 117 VAL B CA 1
ATOM 2270 C C . VAL B 1 117 ? -3.551 7.762 16.375 1 86.69 117 VAL B C 1
ATOM 2272 O O . VAL B 1 117 ? -3.229 6.797 15.672 1 86.69 117 VAL B O 1
ATOM 2275 N N . ARG B 1 118 ? -3.469 7.781 17.656 1 89.81 118 ARG B N 1
ATOM 2276 C CA . ARG B 1 118 ? -2.879 6.648 18.375 1 89.81 118 ARG B CA 1
ATOM 2277 C C . ARG B 1 118 ? -3.746 5.402 18.234 1 89.81 118 ARG B C 1
ATOM 2279 O O . ARG B 1 118 ? -3.236 4.312 17.969 1 89.81 118 ARG B O 1
ATOM 2286 N N . PHE B 1 119 ? -4.977 5.578 18.375 1 94.56 119 PHE B N 1
ATOM 2287 C CA . PHE B 1 119 ? -5.906 4.461 18.266 1 94.56 119 PHE B CA 1
ATOM 2288 C C . PHE B 1 119 ? -5.902 3.908 16.844 1 94.56 119 PHE B C 1
ATOM 2290 O O . PHE B 1 119 ? -5.871 2.691 16.641 1 94.56 119 PHE B O 1
ATOM 2297 N N . ALA B 1 120 ? -5.949 4.801 15.859 1 93.75 120 ALA B N 1
ATOM 2298 C CA . ALA B 1 120 ? -5.945 4.379 14.461 1 93.75 120 ALA B CA 1
ATOM 2299 C C . ALA B 1 120 ? -4.68 3.592 14.133 1 93.75 120 ALA B C 1
ATOM 2301 O O . ALA B 1 120 ? -4.742 2.568 13.445 1 93.75 120 ALA B O 1
ATOM 2302 N N . PHE B 1 121 ? -3.615 4.039 14.648 1 93.38 121 PHE B N 1
ATOM 2303 C CA . PHE B 1 121 ? -2.336 3.391 14.391 1 93.38 121 PHE B CA 1
ATOM 2304 C C . PHE B 1 121 ? -2.301 1.996 15 1 93.38 121 PHE B C 1
ATOM 2306 O O . PHE B 1 121 ? -2.049 1.013 14.305 1 93.38 121 PHE B O 1
ATOM 2313 N N . VAL B 1 122 ? -2.592 1.845 16.234 1 95 122 VAL B N 1
ATOM 2314 C CA . VAL B 1 122 ? -2.49 0.586 16.969 1 95 122 VAL B CA 1
ATOM 2315 C C . VAL B 1 122 ? -3.551 -0.391 16.469 1 95 122 VAL B C 1
ATOM 2317 O O . VAL B 1 122 ? -3.252 -1.556 16.203 1 95 122 VAL B O 1
ATOM 2320 N N . SER B 1 123 ? -4.723 0.111 16.344 1 96.75 123 SER B N 1
ATOM 2321 C CA . SER B 1 123 ? -5.793 -0.759 15.867 1 96.75 123 SER B CA 1
ATOM 2322 C C . SER B 1 123 ? -5.547 -1.213 14.43 1 96.75 123 SER B C 1
ATOM 2324 O O . SER B 1 123 ? -5.797 -2.369 14.086 1 96.75 123 SER B O 1
ATOM 2326 N N . GLY B 1 124 ? -5.086 -0.222 13.602 1 96.06 124 GLY B N 1
ATOM 2327 C CA . GLY B 1 124 ? -4.781 -0.578 12.227 1 96.06 124 GLY B CA 1
ATOM 2328 C C . GLY B 1 124 ? -3.73 -1.665 12.109 1 96.06 124 GLY B C 1
ATOM 2329 O O . GLY B 1 124 ? -3.896 -2.615 11.344 1 96.06 124 GLY B O 1
ATOM 2330 N N . MET B 1 125 ? -2.742 -1.603 12.852 1 94.06 125 MET B N 1
ATOM 2331 C CA . MET B 1 125 ? -1.667 -2.592 12.852 1 94.06 125 MET B CA 1
ATOM 2332 C C . MET B 1 125 ? -2.178 -3.949 13.32 1 94.06 125 MET B C 1
ATOM 2334 O O . MET B 1 125 ? -1.858 -4.977 12.719 1 94.06 125 MET B O 1
ATOM 2338 N N . LEU B 1 126 ? -2.906 -3.941 14.352 1 96.25 126 LEU B N 1
ATOM 2339 C CA . LEU B 1 126 ? -3.441 -5.18 14.906 1 96.25 126 LEU B CA 1
ATOM 2340 C C . LEU B 1 126 ? -4.402 -5.844 13.922 1 96.25 126 LEU B C 1
ATOM 2342 O O . LEU B 1 126 ? -4.312 -7.047 13.672 1 96.25 126 LEU B O 1
ATOM 2346 N N . ILE B 1 127 ? -5.281 -5.043 13.414 1 97 127 ILE B N 1
ATOM 2347 C CA . ILE B 1 127 ? -6.27 -5.562 12.477 1 97 127 ILE B CA 1
ATOM 2348 C C . ILE B 1 127 ? -5.566 -6.129 11.242 1 97 127 ILE B C 1
ATOM 2350 O O . ILE B 1 127 ? -5.895 -7.227 10.781 1 97 127 ILE B O 1
ATOM 2354 N N . SER B 1 128 ? -4.66 -5.363 10.758 1 94.44 128 SER B N 1
ATOM 2355 C CA . SER B 1 128 ? -3.92 -5.824 9.586 1 94.44 128 SER B CA 1
ATOM 2356 C C . SER B 1 128 ? -3.188 -7.133 9.875 1 94.44 128 SER B C 1
ATOM 2358 O O . SER B 1 128 ? -3.195 -8.047 9.055 1 94.44 128 SER B O 1
ATOM 2360 N N . GLY B 1 129 ? -2.574 -7.23 10.984 1 93.75 129 GLY B N 1
ATOM 2361 C CA . GLY B 1 129 ? -1.87 -8.445 11.367 1 93.75 129 GLY B CA 1
ATOM 2362 C C . GLY B 1 129 ? -2.787 -9.641 11.508 1 93.75 129 GLY B C 1
ATOM 2363 O O . GLY B 1 129 ? -2.48 -10.734 11.023 1 93.75 129 GLY B O 1
ATOM 2364 N N . VAL B 1 130 ? -3.838 -9.5 12.172 1 96.12 130 VAL B N 1
ATOM 2365 C CA . VAL B 1 130 ? -4.801 -10.57 12.398 1 96.12 130 VAL B CA 1
ATOM 2366 C C . VAL B 1 130 ? -5.367 -11.039 11.062 1 96.12 130 VAL B C 1
ATOM 2368 O O . VAL B 1 130 ? -5.508 -12.242 10.828 1 96.12 130 VAL B O 1
ATOM 2371 N N . CYS B 1 131 ? -5.715 -10.086 10.219 1 95.94 131 CYS B N 1
ATOM 2372 C CA . CYS B 1 131 ? -6.234 -10.445 8.906 1 95.94 131 CYS B CA 1
ATOM 2373 C C . CYS B 1 131 ? -5.203 -11.227 8.102 1 95.94 131 CYS B C 1
ATOM 2375 O O . CYS B 1 131 ? -5.547 -12.172 7.391 1 95.94 131 CYS B O 1
ATOM 2377 N N . CYS B 1 132 ? -3.963 -10.836 8.203 1 92.5 132 CYS B N 1
ATOM 2378 C CA . CYS B 1 132 ? -2.893 -11.57 7.543 1 92.5 132 CYS B CA 1
ATOM 2379 C C . CYS B 1 132 ? -2.818 -13.008 8.047 1 92.5 132 CYS B C 1
ATOM 2381 O O . CYS B 1 132 ? -2.713 -13.945 7.254 1 92.5 132 CYS B O 1
ATOM 2383 N N . ALA B 1 133 ? -2.932 -13.18 9.297 1 93.38 133 ALA B N 1
ATOM 2384 C CA . ALA B 1 133 ? -2.91 -14.516 9.891 1 93.38 133 ALA B CA 1
ATOM 2385 C C . ALA B 1 133 ? -4.109 -15.336 9.438 1 93.38 133 ALA B C 1
ATOM 2387 O O . ALA B 1 133 ? -3.967 -16.5 9.07 1 93.38 133 ALA B O 1
ATOM 2388 N N . LEU B 1 134 ? -5.242 -14.742 9.43 1 94.56 134 LEU B N 1
ATOM 2389 C CA . LEU B 1 134 ? -6.461 -15.43 9.023 1 94.56 134 LEU B CA 1
ATOM 2390 C C . LEU B 1 134 ? -6.387 -15.844 7.559 1 94.56 134 LEU B C 1
ATOM 2392 O O . LEU B 1 134 ? -6.941 -16.875 7.168 1 94.56 134 LEU B O 1
ATOM 2396 N N . SER B 1 135 ? -5.766 -15.016 6.742 1 93.38 135 SER B N 1
ATOM 2397 C CA . SER B 1 135 ? -5.617 -15.328 5.324 1 93.38 135 SER B CA 1
ATOM 2398 C C . SER B 1 135 ? -4.82 -16.609 5.121 1 93.38 135 SER B C 1
ATOM 2400 O O . SER B 1 135 ? -5.043 -17.344 4.152 1 93.38 135 SER B O 1
ATOM 2402 N N . GLY B 1 136 ? -3.877 -16.891 5.957 1 90.38 136 GLY B N 1
ATOM 2403 C CA . GLY B 1 136 ? -3.115 -18.125 5.879 1 90.38 136 GLY B CA 1
ATOM 2404 C C . GLY B 1 136 ? -3.965 -19.359 6.094 1 90.38 136 GLY B C 1
ATOM 2405 O O . GLY B 1 136 ? -3.641 -20.438 5.594 1 90.38 136 GLY B O 1
ATOM 2406 N N . PHE B 1 137 ? -5.043 -19.219 6.812 1 92.94 137 PHE B N 1
ATOM 2407 C CA . PHE B 1 137 ? -5.898 -20.344 7.133 1 92.94 137 PHE B CA 1
ATOM 2408 C C . PHE B 1 137 ? -6.953 -20.562 6.051 1 92.94 137 PHE B C 1
ATOM 2410 O O . PHE B 1 137 ? -7.738 -21.5 6.117 1 92.94 137 PHE B O 1
ATOM 2417 N N . LEU B 1 138 ? -6.945 -19.75 5.102 1 93.88 138 LEU B N 1
ATOM 2418 C CA . LEU B 1 138 ? -7.938 -19.844 4.035 1 93.88 138 LEU B CA 1
ATOM 2419 C C . LEU B 1 138 ? -7.781 -21.156 3.273 1 93.88 138 LEU B C 1
ATOM 2421 O O . LEU B 1 138 ? -8.75 -21.672 2.703 1 93.88 138 LEU B O 1
ATOM 2425 N N . GLU B 1 139 ? -6.559 -21.719 3.299 1 91.94 139 GLU B N 1
ATOM 2426 C CA . GLU B 1 139 ? -6.289 -22.984 2.6 1 91.94 139 GLU B CA 1
ATOM 2427 C C . GLU B 1 139 ? -7.125 -24.125 3.17 1 91.94 139 GLU B C 1
ATOM 2429 O O . GLU B 1 139 ? -7.441 -25.078 2.463 1 91.94 139 GLU B O 1
ATOM 2434 N N . PHE B 1 140 ? -7.578 -23.938 4.383 1 92.94 140 PHE B N 1
ATOM 2435 C CA . PHE B 1 140 ? -8.289 -25.016 5.059 1 92.94 140 PHE B CA 1
ATOM 2436 C C . PHE B 1 140 ? -9.797 -24.828 4.941 1 92.94 140 PHE B C 1
ATOM 2438 O O . PHE B 1 140 ? -10.57 -25.688 5.379 1 92.94 140 PHE B O 1
ATOM 2445 N N . PHE B 1 141 ? -10.266 -23.844 4.383 1 92.19 141 PHE B N 1
ATOM 2446 C CA . PHE B 1 141 ? -11.695 -23.594 4.203 1 92.19 141 PHE B CA 1
ATOM 2447 C C . PHE B 1 141 ? -12.242 -24.422 3.037 1 92.19 141 PHE B C 1
ATOM 2449 O O . PHE B 1 141 ? -11.531 -24.672 2.062 1 92.19 141 PHE B O 1
ATOM 2456 N N . PRO B 1 142 ? -13.391 -24.922 3.156 1 91.38 142 PRO B N 1
ATOM 2457 C CA . PRO B 1 142 ? -14.016 -25.641 2.051 1 91.38 142 PRO B CA 1
ATOM 2458 C C . PRO B 1 142 ? -14.289 -24.766 0.838 1 91.38 142 PRO B C 1
ATOM 2460 O O . PRO B 1 142 ? -14.453 -23.547 0.98 1 91.38 142 PRO B O 1
ATOM 2463 N N . PRO B 1 143 ? -14.203 -25.438 -0.315 1 91.62 143 PRO B N 1
ATOM 2464 C CA . PRO B 1 143 ? -14.508 -24.688 -1.532 1 91.62 143 PRO B CA 1
ATOM 2465 C C . PRO B 1 143 ? -15.961 -24.188 -1.576 1 91.62 143 PRO B C 1
ATOM 2467 O O . PRO B 1 143 ? -16.812 -24.719 -0.864 1 91.62 143 PRO B O 1
ATOM 2470 N N . GLY B 1 144 ? -16.156 -23.062 -2.355 1 90.38 144 GLY B N 1
ATOM 2471 C CA . GLY B 1 144 ? -17.516 -22.594 -2.539 1 90.38 144 GLY B CA 1
ATOM 2472 C C . GLY B 1 144 ? -17.719 -21.156 -2.133 1 90.38 144 GLY B C 1
ATOM 2473 O O . GLY B 1 144 ? -16.766 -20.375 -2.098 1 90.38 144 GLY B O 1
ATOM 2474 N N . ALA B 1 145 ? -18.984 -20.812 -1.852 1 91.62 145 ALA B N 1
ATOM 2475 C CA . ALA B 1 145 ? -19.406 -19.438 -1.578 1 91.62 145 ALA B CA 1
ATOM 2476 C C . ALA B 1 145 ? -18.859 -18.953 -0.241 1 91.62 145 ALA B C 1
ATOM 2478 O O . ALA B 1 145 ? -18.531 -17.766 -0.087 1 91.62 145 ALA B O 1
ATOM 2479 N N . SER B 1 146 ? -18.797 -19.922 0.659 1 92.69 146 SER B N 1
ATOM 2480 C CA . SER B 1 146 ? -18.281 -19.547 1.973 1 92.69 146 SER B CA 1
ATOM 2481 C C . SER B 1 146 ? -16.828 -19.141 1.897 1 92.69 146 SER B C 1
ATOM 2483 O O . SER B 1 146 ? -16.406 -18.188 2.559 1 92.69 146 SER B O 1
ATOM 2485 N N . PHE B 1 147 ? -16.047 -19.844 1.084 1 95.94 147 PHE B N 1
ATOM 2486 C CA . PHE B 1 147 ? -14.641 -19.516 0.864 1 95.94 147 PHE B CA 1
ATOM 2487 C C . PHE B 1 147 ? -14.5 -18.125 0.265 1 95.94 147 PHE B C 1
ATOM 2489 O O . PHE B 1 147 ? -13.719 -17.312 0.75 1 95.94 147 PHE B O 1
ATOM 2496 N N . ILE B 1 148 ? -15.375 -17.812 -0.685 1 95.69 148 ILE B N 1
ATOM 2497 C CA . ILE B 1 148 ? -15.336 -16.531 -1.377 1 95.69 148 ILE B CA 1
ATOM 2498 C C . ILE B 1 148 ? -15.758 -15.422 -0.421 1 95.69 148 ILE B C 1
ATOM 2500 O O . ILE B 1 148 ? -15.109 -14.375 -0.344 1 95.69 148 ILE B O 1
ATOM 2504 N N . GLY B 1 149 ? -16.781 -15.656 0.297 1 96.44 149 GLY B N 1
ATOM 2505 C CA . GLY B 1 149 ? -17.281 -14.672 1.231 1 96.44 149 GLY B CA 1
ATOM 2506 C C . GLY B 1 149 ? -16.297 -14.312 2.32 1 96.44 149 GLY B C 1
ATOM 2507 O O . GLY B 1 149 ? -16.109 -13.133 2.635 1 96.44 149 GLY B O 1
ATOM 2508 N N . VAL B 1 150 ? -15.742 -15.312 2.877 1 96.75 150 VAL B N 1
ATOM 2509 C CA . VAL B 1 150 ? -14.781 -15.094 3.951 1 96.75 150 VAL B CA 1
ATOM 2510 C C . VAL B 1 150 ? -13.547 -14.383 3.4 1 96.75 150 VAL B C 1
ATOM 2512 O O . VAL B 1 150 ? -12.977 -13.516 4.062 1 96.75 150 VAL B O 1
ATOM 2515 N N . SER B 1 151 ? -13.148 -14.805 2.215 1 96.94 151 SER B N 1
ATOM 2516 C CA . SER B 1 151 ? -12.008 -14.156 1.581 1 96.94 151 SER B CA 1
ATOM 2517 C C . SER B 1 151 ? -12.266 -12.664 1.377 1 96.94 151 SER B C 1
ATOM 2519 O O . SER B 1 151 ? -11.422 -11.828 1.691 1 96.94 151 SER B O 1
ATOM 2521 N N . ILE B 1 152 ? -13.414 -12.328 0.942 1 97.06 152 ILE B N 1
ATOM 2522 C CA . ILE B 1 152 ? -13.789 -10.938 0.713 1 97.06 152 ILE B CA 1
ATOM 2523 C C . ILE B 1 152 ? -13.828 -10.188 2.043 1 97.06 152 ILE B C 1
ATOM 2525 O O . ILE B 1 152 ? -13.312 -9.078 2.148 1 97.06 152 ILE B O 1
ATOM 2529 N N . ALA B 1 153 ? -14.398 -10.82 2.98 1 97.56 153 ALA B N 1
ATOM 2530 C CA . ALA B 1 153 ? -14.5 -10.188 4.297 1 97.56 153 ALA B CA 1
ATOM 2531 C C . ALA B 1 153 ? -13.117 -9.867 4.859 1 97.56 153 ALA B C 1
ATOM 2533 O O . ALA B 1 153 ? -12.891 -8.773 5.387 1 97.56 153 ALA B O 1
ATOM 2534 N N . ILE B 1 154 ? -12.219 -10.766 4.762 1 96.81 154 ILE B N 1
ATOM 2535 C CA . ILE B 1 154 ? -10.859 -10.57 5.258 1 96.81 154 ILE B CA 1
ATOM 2536 C C . ILE B 1 154 ? -10.195 -9.422 4.512 1 96.81 154 ILE B C 1
ATOM 2538 O O . ILE B 1 154 ? -9.555 -8.562 5.121 1 96.81 154 ILE B O 1
ATOM 2542 N N . ARG B 1 155 ? -10.383 -9.344 3.201 1 95.38 155 ARG B N 1
ATOM 2543 C CA . ARG B 1 155 ? -9.781 -8.297 2.385 1 95.38 155 ARG B CA 1
ATOM 2544 C C . ARG B 1 155 ? -10.352 -6.926 2.744 1 95.38 155 ARG B C 1
ATOM 2546 O O . ARG B 1 155 ? -9.617 -5.938 2.793 1 95.38 155 ARG B O 1
ATOM 2553 N N . VAL B 1 156 ? -11.609 -6.895 3.02 1 97.12 156 VAL B N 1
ATOM 2554 C CA . VAL B 1 156 ? -12.266 -5.641 3.369 1 97.12 156 VAL B CA 1
ATOM 2555 C C . VAL B 1 156 ? -11.773 -5.156 4.727 1 97.12 156 VAL B C 1
ATOM 2557 O O . VAL B 1 156 ? -11.367 -3.998 4.871 1 97.12 156 VAL B O 1
ATOM 2560 N N . VAL B 1 157 ? -11.781 -5.992 5.664 1 97.75 157 VAL B N 1
ATOM 2561 C CA . VAL B 1 157 ? -11.352 -5.629 7.008 1 97.75 157 VAL B CA 1
ATOM 2562 C C . VAL B 1 157 ? -9.867 -5.273 6.996 1 97.75 157 VAL B C 1
ATOM 2564 O O . VAL B 1 157 ? -9.445 -4.312 7.648 1 97.75 157 VAL B O 1
ATOM 2567 N N . HIS B 1 158 ? -9.094 -6.027 6.266 1 96.31 158 HIS B N 1
ATOM 2568 C CA . HIS B 1 158 ? -7.672 -5.734 6.129 1 96.31 158 HIS B CA 1
ATOM 2569 C C . HIS B 1 158 ? -7.449 -4.344 5.547 1 96.31 158 HIS B C 1
ATOM 2571 O O . HIS B 1 158 ? -6.598 -3.596 6.027 1 96.31 158 HIS B O 1
ATOM 2577 N N . ALA B 1 159 ? -8.211 -3.99 4.547 1 95.25 159 ALA B N 1
ATOM 2578 C CA . ALA B 1 159 ? -8.07 -2.68 3.914 1 95.25 159 ALA B CA 1
ATOM 2579 C C . ALA B 1 159 ? -8.383 -1.561 4.902 1 95.25 159 ALA B C 1
ATOM 2581 O O . ALA B 1 159 ? -7.699 -0.535 4.922 1 95.25 159 ALA B O 1
ATOM 2582 N N . ILE B 1 160 ? -9.375 -1.766 5.684 1 95.94 160 ILE B N 1
ATOM 2583 C CA . ILE B 1 160 ? -9.75 -0.78 6.691 1 95.94 160 ILE B CA 1
ATOM 2584 C C . ILE B 1 160 ? -8.617 -0.613 7.699 1 95.94 160 ILE B C 1
ATOM 2586 O O . ILE B 1 160 ? -8.195 0.509 7.988 1 95.94 160 ILE B O 1
ATOM 2590 N N . GLY B 1 161 ? -8.141 -1.704 8.164 1 96.06 161 GLY B N 1
ATOM 2591 C CA . GLY B 1 161 ? -7.035 -1.661 9.109 1 96.06 161 GLY B CA 1
ATOM 2592 C C . GLY B 1 161 ? -5.77 -1.058 8.523 1 96.06 161 GLY B C 1
ATOM 2593 O O . GLY B 1 161 ? -5.129 -0.214 9.156 1 96.06 161 GLY B O 1
ATOM 2594 N N . ASN B 1 162 ? -5.434 -1.439 7.375 1 93 162 ASN B N 1
ATOM 2595 C CA . ASN B 1 162 ? -4.23 -0.942 6.719 1 93 162 ASN B CA 1
ATOM 2596 C C . ASN B 1 162 ? -4.316 0.557 6.445 1 93 162 ASN B C 1
ATOM 2598 O O . ASN B 1 162 ? -3.332 1.28 6.602 1 93 162 ASN B O 1
ATOM 2602 N N . SER B 1 163 ? -5.457 0.959 5.992 1 92.25 163 SER B N 1
ATOM 2603 C CA . SER B 1 163 ? -5.652 2.385 5.754 1 92.25 163 SER B CA 1
ATOM 2604 C C . SER B 1 163 ? -5.473 3.189 7.035 1 92.25 163 SER B C 1
ATOM 2606 O O . SER B 1 163 ? -4.828 4.238 7.031 1 92.25 163 SER B O 1
ATOM 2608 N N . ALA B 1 164 ? -6.086 2.705 8.086 1 93.31 164 ALA B N 1
ATOM 2609 C CA . ALA B 1 164 ? -5.945 3.383 9.367 1 93.31 164 ALA B CA 1
ATOM 2610 C C . ALA B 1 164 ? -4.48 3.457 9.789 1 93.31 164 ALA B C 1
ATOM 2612 O O . ALA B 1 164 ? -4.02 4.496 10.273 1 93.31 164 ALA B O 1
ATOM 2613 N N . CYS B 1 165 ? -3.77 2.445 9.578 1 92.5 165 CYS B N 1
ATOM 2614 C CA . CYS B 1 165 ? -2.359 2.383 9.945 1 92.5 165 CYS B CA 1
ATOM 2615 C C . CYS B 1 165 ? -1.533 3.352 9.109 1 92.5 165 CYS B C 1
ATOM 2617 O O . CYS B 1 165 ? -0.749 4.133 9.648 1 92.5 165 CYS B O 1
ATOM 2619 N N . VAL B 1 166 ? -1.75 3.334 7.879 1 88.5 166 VAL B N 1
ATOM 2620 C CA . VAL B 1 166 ? -0.951 4.133 6.957 1 88.5 166 VAL B CA 1
ATOM 2621 C C . VAL B 1 166 ? -1.242 5.617 7.172 1 88.5 166 VAL B C 1
ATOM 2623 O O . VAL B 1 166 ? -0.319 6.426 7.285 1 88.5 166 VAL B O 1
ATOM 2626 N N . VAL B 1 167 ? -2.506 5.949 7.254 1 87.44 167 VAL B N 1
ATOM 2627 C CA . VAL B 1 167 ? -2.9 7.344 7.426 1 87.44 167 VAL B CA 1
ATOM 2628 C C . VAL B 1 167 ? -2.346 7.879 8.742 1 87.44 167 VAL B C 1
ATOM 2630 O O . VAL B 1 167 ? -1.803 8.984 8.789 1 87.44 167 VAL B O 1
ATOM 2633 N N . SER B 1 168 ? -2.457 7.156 9.758 1 88.81 168 SER B N 1
ATOM 2634 C CA . SER B 1 168 ? -1.952 7.578 11.062 1 88.81 168 SER B CA 1
ATOM 2635 C C . SER B 1 168 ? -0.431 7.688 11.055 1 88.81 168 SER B C 1
ATOM 2637 O O . SER B 1 168 ? 0.136 8.562 11.711 1 88.81 168 SER B O 1
ATOM 2639 N N . THR B 1 169 ? 0.258 6.816 10.383 1 87.62 169 THR B N 1
ATOM 2640 C CA . THR B 1 169 ? 1.712 6.84 10.273 1 87.62 169 THR B CA 1
ATOM 2641 C C . THR B 1 169 ? 2.182 8.141 9.633 1 87.62 169 THR B C 1
ATOM 2643 O O . THR B 1 169 ? 3.096 8.797 10.141 1 87.62 169 THR B O 1
ATOM 2646 N N . PHE B 1 170 ? 1.519 8.609 8.672 1 82.38 170 PHE B N 1
ATOM 2647 C CA . PHE B 1 170 ? 1.93 9.82 7.969 1 82.38 170 PHE B CA 1
ATOM 2648 C C . PHE B 1 170 ? 1.527 11.062 8.75 1 82.38 170 PHE B C 1
ATOM 2650 O O . PHE B 1 170 ? 2.209 12.094 8.695 1 82.38 170 PHE B O 1
ATOM 2657 N N . THR B 1 171 ? 0.428 10.859 9.422 1 79.88 171 THR B N 1
ATOM 2658 C CA . THR B 1 171 ? 0.061 11.961 10.312 1 79.88 171 THR B CA 1
ATOM 2659 C C . THR B 1 171 ? 1.114 12.148 11.398 1 79.88 171 THR B C 1
ATOM 2661 O O . THR B 1 171 ? 1.504 13.273 11.703 1 79.88 171 THR B O 1
ATOM 2664 N N . TYR B 1 172 ? 1.604 11.023 11.977 1 80.5 172 TYR B N 1
ATOM 2665 C CA . TYR B 1 172 ? 2.688 11.078 12.953 1 80.5 172 TYR B CA 1
ATOM 2666 C C . TYR B 1 172 ? 3.932 11.719 12.344 1 80.5 172 TYR B C 1
ATOM 2668 O O . TYR B 1 172 ? 4.602 12.531 12.992 1 80.5 172 TY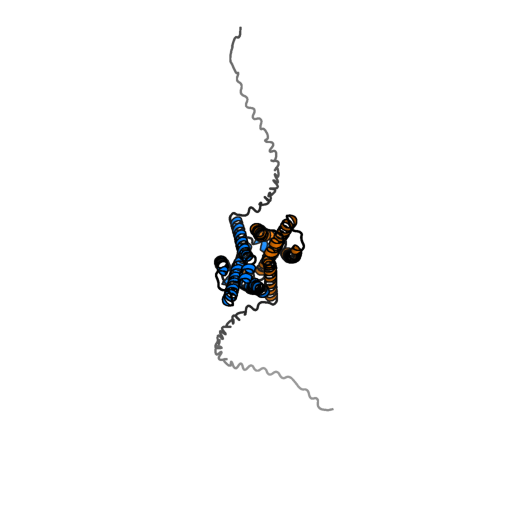R B O 1
ATOM 2676 N N . SER B 1 173 ? 4.234 11.414 11.188 1 77.75 173 SER B N 1
ATOM 2677 C CA . SER B 1 173 ? 5.418 11.938 10.508 1 77.75 173 SER B CA 1
ATOM 2678 C C . SER B 1 173 ? 5.293 13.43 10.25 1 77.75 173 SER B C 1
ATOM 2680 O O . SER B 1 173 ? 6.27 14.172 10.367 1 77.75 173 SER B O 1
ATOM 2682 N N . ALA B 1 174 ? 4.145 13.867 9.945 1 73 174 ALA B N 1
ATOM 2683 C CA . ALA B 1 174 ? 3.896 15.273 9.641 1 73 174 ALA B CA 1
ATOM 2684 C C . ALA B 1 174 ? 4.008 16.125 10.898 1 73 174 ALA B C 1
ATOM 2686 O O . ALA B 1 174 ? 4.457 17.281 10.836 1 73 174 ALA B O 1
ATOM 2687 N N . VAL B 1 175 ? 3.588 15.609 11.945 1 70.31 175 VAL B N 1
ATOM 2688 C CA . VAL B 1 175 ? 3.619 16.344 13.203 1 70.31 175 VAL B CA 1
ATOM 2689 C C . VAL B 1 175 ? 5.055 16.438 13.719 1 70.31 175 VAL B C 1
ATOM 2691 O O . VAL B 1 175 ? 5.457 17.469 14.273 1 70.31 175 VAL B O 1
ATOM 2694 N N . GLU B 1 176 ? 5.734 15.375 13.469 1 71.69 176 GLU B N 1
ATOM 2695 C CA . GLU B 1 176 ? 7.094 15.336 14 1 71.69 176 GLU B CA 1
ATOM 2696 C C . GLU B 1 176 ? 8.062 16.078 13.078 1 71.69 176 GLU B C 1
ATOM 2698 O O . GLU B 1 176 ? 9.086 16.594 13.539 1 71.69 176 GLU B O 1
ATOM 2703 N N . PHE B 1 177 ? 7.754 16.078 11.898 1 69.94 177 PHE B N 1
ATOM 2704 C CA . PHE B 1 177 ? 8.578 16.812 10.945 1 69.94 177 PHE B CA 1
ATOM 2705 C C . PHE B 1 177 ? 7.789 17.938 10.305 1 69.94 177 PHE B C 1
ATOM 2707 O O . PHE B 1 177 ? 7.605 17.969 9.086 1 69.94 177 PHE B O 1
ATOM 2714 N N . PRO B 1 178 ? 7.387 18.891 11.203 1 61.38 178 PRO B N 1
ATOM 2715 C CA . PRO B 1 178 ? 6.512 19.953 10.719 1 61.38 178 PRO B CA 1
ATOM 2716 C C . PRO B 1 178 ? 7.18 20.828 9.664 1 61.38 178 PRO B C 1
ATOM 2718 O O . PRO B 1 178 ? 6.5 21.391 8.797 1 61.38 178 PRO B O 1
ATOM 2721 N N . ASP B 1 179 ? 8.414 20.953 9.82 1 61.53 179 ASP B N 1
ATOM 2722 C CA . ASP B 1 179 ? 9.125 21.828 8.883 1 61.53 179 ASP B CA 1
ATOM 2723 C C . ASP B 1 179 ? 8.992 21.297 7.453 1 61.53 179 ASP B C 1
ATOM 2725 O O . ASP B 1 179 ? 8.961 22.094 6.504 1 61.53 179 ASP B O 1
ATOM 2729 N N . SER B 1 180 ? 8.898 20.062 7.402 1 57.62 180 SER B N 1
ATOM 2730 C CA . SER B 1 180 ? 8.75 19.484 6.07 1 57.62 180 SER B CA 1
ATOM 2731 C C . SER B 1 180 ? 7.395 19.828 5.465 1 57.62 180 SER B C 1
ATOM 2733 O O . SER B 1 180 ? 7.277 19.984 4.246 1 57.62 180 SER B O 1
ATOM 2735 N N . VAL B 1 181 ? 6.422 19.953 6.285 1 57.31 181 VAL B N 1
ATOM 2736 C CA . VAL B 1 181 ? 5.07 20.25 5.824 1 57.31 181 VAL B CA 1
ATOM 2737 C C . VAL B 1 181 ? 4.871 21.75 5.727 1 57.31 181 VAL B C 1
ATOM 2739 O O . VAL B 1 181 ? 4.25 22.25 4.781 1 57.31 181 VAL B O 1
ATOM 2742 N N . ALA B 1 182 ? 5.336 22.453 6.668 1 52.78 182 ALA B N 1
ATOM 2743 C CA . ALA B 1 182 ? 5.152 23.891 6.742 1 52.78 182 ALA B CA 1
ATOM 2744 C C . ALA B 1 182 ? 5.836 24.594 5.574 1 52.78 182 ALA B C 1
ATOM 2746 O O . ALA B 1 182 ? 5.363 25.641 5.102 1 52.78 182 ALA B O 1
ATOM 2747 N N . ARG B 1 183 ? 6.938 23.984 5.207 1 51.69 183 ARG B N 1
ATOM 2748 C CA . ARG B 1 183 ? 7.703 24.672 4.168 1 51.69 183 ARG B CA 1
ATOM 2749 C C . ARG B 1 183 ? 7.09 24.422 2.791 1 51.69 183 ARG B C 1
ATOM 2751 O O . ARG B 1 183 ? 7.578 24.953 1.789 1 51.69 183 ARG B O 1
ATOM 2758 N N . ILE B 1 184 ? 6.227 23.594 2.791 1 49.06 184 ILE B N 1
ATOM 2759 C CA . ILE B 1 184 ? 5.625 23.281 1.498 1 49.06 184 ILE B CA 1
ATOM 2760 C C . ILE B 1 184 ? 4.816 24.484 1.009 1 49.06 184 ILE B C 1
ATOM 2762 O O . ILE B 1 184 ? 4.711 24.719 -0.198 1 49.06 184 ILE B O 1
ATOM 2766 N N . PHE B 1 185 ? 4.246 25.203 1.941 1 46 185 PHE B N 1
ATOM 2767 C CA . PHE B 1 185 ? 3.537 26.406 1.511 1 46 185 PHE B CA 1
ATOM 2768 C C . PHE B 1 185 ? 4.156 27.656 2.127 1 46 185 PHE B C 1
ATOM 2770 O O . PHE B 1 185 ? 4.539 27.641 3.299 1 46 185 PHE B O 1
#

Radius of gyration: 40.88 Å; Cα contacts (8 Å, |Δi|>4): 358; chains: 2; bounding box: 157×98×102 Å

Nearest PDB structures (foldseek):
  6ob6-assembly1_A  TM=7.643E-01  e=2.048E+00  Homo sapiens
  6ob7-assembly1_A  TM=6.980E-01  e=5.188E+00  Homo sapiens
  3ja6-assembly1_I  TM=2.731E-01  e=8.885E+00  Escherichia coli
  6ob6-assembly1_A  TM=7.673E-01  e=1.830E+00  Homo sapiens
  6ch2-assembly2_E  TM=2.609E-01  e=7.488E+00  Salmonella enterica subsp. enterica serovar Typhimurium str. LT2

Organism: Artemia franciscana (NCBI:txid6661)

Secondary structure (DSSP, 8-state):
------------------------------------------------HHHHHHHHHHHHHHHHHHHHHHHHHHHHHHHHHHTT--HHHHHHHHHHHHHHHHHHHHHHHHTHHHH-HHHHHHHHHHHHHHHHHHHHGGGGSPSSHHHHHHHHHHHHHHHHHHHHHHHHHHHHHHHHSHHHHHTT-/------------------------------------------------HHHHHHHHHHHHHHHHHHHHHHHHHHHHHHHHHHTT--HHHHHHHHHHHHHHHHHHHHHHHHTHHHH-HHHHHHHHHHHHHHHHHHHHGGGGSPSSHHHHHHHHHHHHHHHHHHHHHHHHHHHHHHHHSHHHHHTT-

Solvent-accessible surface area (backbone atoms only — not comparable to full-atom values): 20454 Å² total; per-residue (Å²): 140,84,82,79,86,90,78,84,78,79,80,88,78,86,75,77,78,75,81,73,73,76,75,76,67,72,76,74,74,69,71,69,67,64,66,66,63,64,61,62,59,69,66,66,80,63,66,48,72,67,49,48,50,49,42,50,51,41,18,50,51,47,25,52,49,38,45,56,62,57,60,49,39,50,55,42,51,61,53,38,42,75,46,69,45,51,71,68,54,53,49,48,42,61,44,40,26,29,56,41,32,26,60,45,36,42,53,45,58,64,38,33,43,79,63,29,51,66,52,30,29,54,50,8,50,49,41,26,50,52,34,48,56,54,56,67,52,52,76,74,50,60,66,55,67,67,39,51,50,52,51,38,50,41,32,40,52,24,23,52,14,40,35,31,23,52,50,28,42,51,49,53,48,43,68,74,39,38,65,32,57,51,63,65,102,132,83,88,76,87,76,87,91,78,85,75,88,72,86,71,86,64,79,73,73,75,72,76,70,69,73,74,73,74,72,72,71,68,66,68,68,66,67,64,65,60,69,68,68,78,63,67,47,72,65,50,48,49,49,41,49,48,40,18,51,50,47,26,51,49,39,44,55,61,57,60,49,38,50,54,42,50,62,52,38,42,76,47,69,43,51,71,68,53,52,49,48,43,61,43,41,24,28,54,40,32,25,58,44,36,42,54,45,57,65,39,32,43,77,62,30,51,66,52,30,29,55,49,8,48,50,42,26,50,51,34,48,56,53,57,68,51,52,76,76,49,59,64,56,68,66,42,51,50,52,50,39,50,42,30,40,51,25,21,52,15,41,35,31,23,52,50,27,42,52,50,53,49,42,68,72,39,38,66,32,55,54,61,63,103

pLDDT: mean 72.79, std 27.32, range [17.19, 97.75]

InterPro domains:
  IPR011701 Major facilitator superfamily [PF07690] (59-179)
  IPR020846 Major facilitator superfamily domain [PS50850] (54-185)
  IPR036259 MFS transporter superfamily [G3DSA:1.20.1250.20] (43-184)
  IPR036259 MFS transporter superfamily [SSF103473] (40-179)
  IPR050930 Major Facilitator Superfamily Vesicular Transporter [PTHR23506] (48-184)